Protein 3NGQ (pdb70)

GO terms:
  GO:0005634 nucleus (C, IDA)
  GO:0005737 cytoplasm (C, IDA)
  GO:0030014 CCR4-NOT complex (C, IDA)
  GO:0005737 cytoplasm (C, EXP)
  GO:0004535 poly(A)-specific ribonuclease activity (F, EXP)
  GO:0010606 positive regulation of cytoplasmic mRNA processing body assembly (P, IMP)
  GO:0008284 positive regulation of cell population proliferation (P, IMP)
  GO:0005515 protein binding (F, IPI)
  GO:0005829 cytosol (C, TAS)
  GO:0004535 poly(A)-specific ribonuclease activity (F, TAS)
  GO:0000289 nuclear-transcribed mRNA poly(A) tail shortening (P, TAS)
  GO:0005829 cytosol (C, IDA)

Sequence (335 aa):
LPPRPWITLKERDLPSASFTVMCYNVLCDKYATRQLYGYCPSWALNWEYRKKGIMEEIVNCDADIISLQEVETEQYFTLFLPALKERGYDGFFSPKSRAKIMSEQERKHVDGCAIFFKTEKFTLVQKHTVEFNQVAMANSDGSEAMLNRVMTKDNIGVAVVLEVHKELFKQLLIVANAHMHWDPEYSDVKLIQTMMFVSEVKNILEKSIPLVLCADLNSLPDSGVVEYLSNGGVADNHKDFKECLMNFSCEGRITHGFQLKSAYENNLMPYTNYTFDFKGVIDYIFYSKTHMNVEGVLGPLDPQWLVENNITGCPHPHIPSDHFSLLTQLELHPP

Foldseek 3Di:
DDAFDWDFDDDDDLQWFKFKEKEEELAALVPLDCVQAVVADPVLSDCVQLVVLVLVVVVVLVGQKYKYWQAFQLCVPPPVQVVVVVVQKHKDWDFWPPVPDDDPVVNRGTIAMMMIHRPVFKDWDDKAKAFFLVVLVVLVVPDVCSNPPQNVDGWIKMKTKIDTDPVRSVAIAMEIETEFDQDPVQLQNLQSSLLSRQLVVVVVPVCPHKYKYKYQSNDACVGPNNCCQAVQKDFPVPVSNCVSSCVSACVRIRGHDANKDWLCPPCQEQAFFFALVDGGHRITIIIRPVFKDWRIKRGDDPVVVCVVVVPRADDYSNRSHRGDMIMTMMIGHDD

Radius of gyration: 19.18 Å; Cα contacts (8 Å, |Δi|>4): 735; chains: 1; bounding box: 54×52×40 Å

Structure (mmCIF, N/CA/C/O backbone):
data_3NGQ
#
_entry.id   3NGQ
#
_cell.length_a   77.152
_cell.length_b   77.152
_cell.length_c   165.897
_cell.angle_alpha   90.00
_cell.angle_beta   90.00
_cell.angle_gamma   120.00
#
_symmetry.space_group_name_H-M   'P 32 2 1'
#
loop_
_entity.id
_entity.type
_entity.pdbx_description
1 polymer 'CCR4-NOT transcription complex subunit 6-like'
2 non-polymer 3-PYRIDINIUM-1-YLPROPANE-1-SULFONATE
3 non-polymer 'MAGNESIUM ION'
4 water water
#
loop_
_atom_site.group_PDB
_atom_site.id
_atom_site.type_symbol
_atom_site.label_atom_id
_atom_site.label_alt_id
_atom_site.label_comp_id
_atom_site.label_asym_id
_atom_site.label_entity_id
_atom_site.label_seq_id
_atom_site.pdbx_PDB_ins_code
_atom_site.Cartn_x
_atom_site.Cartn_y
_atom_site.Cartn_z
_atom_site.occupancy
_atom_site.B_iso_or_equiv
_atom_site.auth_seq_id
_atom_site.auth_comp_id
_atom_site.auth_asym_id
_atom_site.auth_atom_id
_atom_site.pdbx_PDB_model_num
ATOM 1 N N . LEU A 1 12 ? -1.505 77.305 16.227 1.00 60.12 169 LEU A N 1
ATOM 2 C CA . LEU A 1 12 ? -0.828 75.993 15.943 1.00 60.29 169 LEU A CA 1
ATOM 3 C C . LEU A 1 12 ? 0.678 76.174 15.608 1.00 59.58 169 LEU A C 1
ATOM 4 O O . LEU A 1 12 ? 1.017 76.600 14.503 1.00 59.57 169 LEU A O 1
ATOM 9 N N . PRO A 1 13 ? 1.582 75.851 16.563 1.00 59.12 170 PRO A N 1
ATOM 10 C CA . PRO A 1 13 ? 3.031 76.012 16.349 1.00 58.38 170 PRO A CA 1
ATOM 11 C C . PRO A 1 13 ? 3.601 74.962 15.376 1.00 57.99 170 PRO A C 1
ATOM 12 O O . PRO A 1 13 ? 3.334 73.754 15.549 1.00 58.28 170 PRO A O 1
ATOM 16 N N . PRO A 1 14 ? 4.375 75.401 14.357 1.00 56.98 171 PRO A N 1
ATOM 17 C CA . PRO A 1 14 ? 5.075 74.409 13.539 1.00 55.61 171 PRO A CA 1
ATOM 18 C C . PRO A 1 14 ? 5.918 73.427 14.373 1.00 54.04 171 PRO A C 1
ATOM 19 O O . PRO A 1 14 ? 6.441 73.765 15.449 1.00 53.22 171 PRO A O 1
ATOM 23 N N . ARG A 1 15 ? 6.012 72.198 13.887 1.00 52.16 172 ARG A N 1
ATOM 24 C CA . ARG A 1 15 ? 6.722 71.171 14.609 1.00 50.96 172 ARG A CA 1
ATOM 25 C C . ARG A 1 15 ? 8.254 71.280 14.511 1.00 50.34 172 ARG A C 1
ATOM 26 O O . ARG A 1 15 ? 8.761 71.742 13.503 1.00 49.04 172 ARG A O 1
ATOM 34 N N . PRO A 1 16 ? 8.975 70.855 15.572 1.00 50.57 173 PRO A N 1
ATOM 35 C CA . PRO A 1 16 ? 10.437 70.993 15.685 1.00 52.24 173 PRO A CA 1
ATOM 36 C C . PRO A 1 16 ? 11.233 69.886 15.010 1.00 53.78 173 PRO A C 1
ATOM 37 O O . PRO A 1 16 ? 11.054 68.706 15.344 1.00 53.87 173 PRO A O 1
ATOM 41 N N . TRP A 1 17 ? 12.155 70.269 14.129 1.00 55.72 174 TRP A N 1
ATOM 42 C CA . TRP A 1 17 ? 13.108 69.329 13.546 1.00 56.32 174 TRP A CA 1
ATOM 43 C C . TRP A 1 17 ? 14.118 68.746 14.543 1.00 57.15 174 TRP A C 1
ATOM 44 O O . TRP A 1 17 ? 14.728 69.472 15.324 1.00 58.12 174 TRP A O 1
ATOM 55 N N . ILE A 1 18 ? 14.277 67.432 14.544 1.00 57.04 175 ILE A N 1
ATOM 56 C CA . ILE A 1 18 ? 15.300 66.804 15.357 1.00 58.23 175 ILE A CA 1
ATOM 57 C C . ILE A 1 18 ? 16.411 66.334 14.418 1.00 59.18 175 ILE A C 1
ATOM 58 O O . ILE A 1 18 ? 16.170 65.523 13.510 1.00 58.92 175 ILE A O 1
ATOM 63 N N . THR A 1 19 ? 17.620 66.863 14.614 1.00 59.69 176 THR A N 1
ATOM 6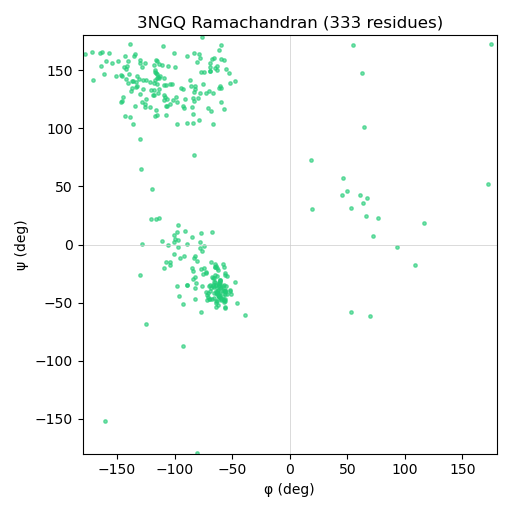4 C CA . THR A 1 19 ? 18.779 66.401 13.858 1.00 60.07 176 THR A CA 1
ATOM 65 C C . THR A 1 19 ? 19.311 65.160 14.550 1.00 60.35 176 THR A C 1
ATOM 66 O O . THR A 1 19 ? 19.480 65.149 15.777 1.00 60.21 176 THR A O 1
ATOM 70 N N . LEU A 1 20 ? 19.546 64.102 13.783 1.00 60.19 177 LEU A N 1
ATOM 71 C CA . LEU A 1 20 ? 20.044 62.867 14.391 1.00 61.33 177 LEU A CA 1
ATOM 72 C C . LEU A 1 20 ? 21.506 62.526 14.053 1.00 61.53 177 LEU A C 1
ATOM 73 O O . LEU A 1 20 ? 22.155 61.736 14.753 1.00 60.98 177 LEU A O 1
ATOM 78 N N . LYS A 1 21 ? 21.991 63.117 12.970 1.00 61.76 178 LYS A N 1
ATOM 79 C CA . LYS A 1 21 ? 23.301 62.816 12.421 1.00 62.83 178 LYS A CA 1
ATOM 80 C C . LYS A 1 21 ? 23.551 63.859 11.333 1.00 62.81 178 LYS A C 1
ATOM 81 O O . LYS A 1 21 ? 22.623 64.233 10.623 1.00 62.34 178 LYS A O 1
ATOM 87 N N . GLU A 1 22 ? 24.793 64.340 11.232 1.00 63.39 179 GLU A N 1
ATOM 88 C CA . GLU A 1 22 ? 25.225 65.307 10.201 1.00 63.87 179 GLU A CA 1
ATOM 89 C C . GLU A 1 22 ? 25.279 64.745 8.792 1.00 63.76 179 GLU A C 1
ATOM 90 O O . GLU A 1 22 ? 25.575 63.572 8.599 1.00 63.50 179 GLU A O 1
ATOM 96 N N . ARG A 1 23 ? 25.040 65.614 7.816 1.00 63.98 180 ARG A N 1
ATOM 97 C CA . ARG A 1 23 ? 25.171 65.301 6.398 1.00 65.03 180 ARG A CA 1
ATOM 98 C C . ARG A 1 23 ? 26.591 64.777 5.962 1.00 66.43 180 ARG A C 1
ATOM 99 O O . ARG A 1 23 ? 27.585 64.983 6.667 1.00 66.37 180 ARG A O 1
ATOM 107 N N . ASP A 1 24 ? 26.629 64.082 4.815 1.00 67.63 181 ASP A N 1
ATOM 108 C CA . ASP A 1 24 ? 27.837 63.632 4.052 1.00 68.78 181 ASP A CA 1
ATOM 109 C C . ASP A 1 24 ? 28.897 62.796 4.788 1.00 68.91 181 ASP A C 1
ATOM 110 O O . ASP A 1 24 ? 29.398 61.806 4.230 1.00 69.45 181 ASP A O 1
ATOM 115 N N . LEU A 1 27 ? 32.117 61.156 1.578 1.00 68.96 184 LEU A N 1
ATOM 116 C CA . LEU A 1 27 ? 31.492 60.196 0.678 1.00 68.57 184 LEU A CA 1
ATOM 117 C C . LEU A 1 27 ? 30.378 60.873 -0.145 1.00 68.43 184 LEU A C 1
ATOM 118 O O . LEU A 1 27 ? 29.735 61.807 0.357 1.00 68.96 184 LEU A O 1
ATOM 123 N N . PRO A 1 28 ? 30.153 60.430 -1.418 1.00 67.92 185 PRO A N 1
ATOM 124 C CA . PRO A 1 28 ? 29.031 60.974 -2.208 1.00 66.83 185 PRO A CA 1
ATOM 125 C C . PRO A 1 28 ? 27.706 60.215 -1.910 1.00 65.80 185 PRO A C 1
ATOM 126 O O . PRO A 1 28 ? 27.677 58.974 -1.822 1.00 65.51 185 PRO A O 1
ATOM 130 N N . SER A 1 29 ? 26.631 60.978 -1.749 1.00 64.46 186 SER A N 1
ATOM 131 C CA . SER A 1 29 ? 25.377 60.476 -1.197 1.00 62.82 186 SER A CA 1
ATOM 132 C C . SER A 1 29 ? 24.284 61.431 -1.615 1.00 61.56 186 SER A C 1
ATOM 133 O O . SER A 1 29 ? 24.567 62.588 -1.935 1.00 61.20 186 SER A O 1
ATOM 136 N N . ALA A 1 30 ? 23.041 60.961 -1.621 1.00 59.78 187 ALA A N 1
ATOM 137 C CA . ALA A 1 30 ? 21.922 61.865 -1.854 1.00 58.16 187 ALA A CA 1
ATOM 138 C C . ALA A 1 30 ? 21.053 61.989 -0.600 1.00 57.00 187 ALA A C 1
ATOM 139 O O . ALA A 1 30 ? 20.885 61.028 0.153 1.00 56.90 187 ALA A O 1
ATOM 141 N N . SER A 1 31 ? 20.539 63.200 -0.372 1.00 55.37 188 SER A N 1
ATOM 142 C CA . SER A 1 31 ? 19.636 63.496 0.739 1.00 52.66 188 SER A CA 1
ATOM 143 C C . SER A 1 31 ? 18.248 63.594 0.145 1.00 50.62 188 SER A C 1
ATOM 144 O O . SER A 1 31 ? 18.090 64.168 -0.935 1.00 50.07 188 SER A O 1
ATOM 147 N N . PHE A 1 32 ? 17.242 63.034 0.826 1.00 47.52 189 PHE A N 1
ATOM 148 C CA . PHE A 1 32 ? 15.834 63.318 0.466 1.00 44.21 189 PHE A CA 1
ATOM 149 C C . PHE A 1 32 ? 14.932 63.061 1.675 1.00 41.09 189 PHE A C 1
ATOM 150 O O . PHE A 1 32 ? 15.352 62.494 2.699 1.00 40.38 189 PHE A O 1
ATOM 158 N N . THR A 1 33 ? 13.719 63.569 1.567 1.00 39.59 190 THR A N 1
ATOM 159 C CA . THR A 1 33 ? 12.762 63.585 2.668 1.00 38.14 190 THR A CA 1
ATOM 160 C C . THR A 1 33 ? 11.583 62.675 2.298 1.00 36.57 190 THR A C 1
ATOM 161 O O . THR A 1 33 ? 11.199 62.591 1.142 1.00 33.62 190 THR A O 1
ATOM 165 N N . VAL A 1 34 ? 11.037 61.990 3.293 1.00 36.01 191 VAL A N 1
ATOM 166 C CA . VAL A 1 34 ? 9.915 61.069 3.039 1.00 35.80 191 VAL A CA 1
ATOM 167 C C . VAL A 1 34 ? 8.818 61.397 4.036 1.00 34.55 191 VAL A C 1
ATOM 168 O O . VAL A 1 34 ? 9.120 61.528 5.211 1.00 34.44 191 VAL A O 1
ATOM 172 N N . MET A 1 35 ? 7.578 61.582 3.545 1.00 33.87 192 MET A N 1
ATOM 173 C CA . MET A 1 35 ? 6.399 61.836 4.411 1.00 32.80 192 MET A CA 1
ATOM 174 C C . MET A 1 35 ? 5.527 60.549 4.398 1.00 31.88 192 MET A C 1
ATOM 175 O O . MET A 1 35 ? 5.299 59.954 3.338 1.00 33.35 192 MET A O 1
ATOM 180 N N . CYS A 1 36 ? 5.046 60.172 5.566 1.00 31.03 193 CYS A N 1
ATOM 181 C CA . CYS A 1 36 ? 4.032 59.110 5.704 1.00 31.04 193 CYS A CA 1
ATOM 182 C C . CYS A 1 36 ? 2.870 59.684 6.498 1.00 30.09 193 CYS A C 1
ATOM 183 O O . CYS A 1 36 ? 3.049 60.166 7.605 1.00 32.09 193 CYS A O 1
ATOM 186 N N . TYR A 1 37 ? 1.679 59.694 5.928 1.00 30.00 194 TYR A N 1
ATOM 187 C CA . TYR A 1 37 ? 0.561 60.396 6.574 1.00 28.95 194 TYR A CA 1
ATOM 188 C C . TYR A 1 37 ? -0.777 59.686 6.314 1.00 28.03 194 TYR A C 1
ATOM 189 O O . TYR A 1 37 ? -1.119 59.478 5.198 1.00 26.61 194 TYR A O 1
ATOM 198 N N . ASN A 1 38 ? -1.492 59.299 7.355 1.00 27.24 195 ASN A N 1
ATOM 199 C CA . ASN A 1 38 ? -2.878 58.814 7.141 1.00 26.51 195 ASN A CA 1
ATOM 200 C C . ASN A 1 38 ? -3.828 60.023 7.291 1.00 26.66 195 ASN A C 1
ATOM 201 O O . ASN A 1 38 ? -3.874 60.587 8.387 1.00 27.55 195 ASN A O 1
ATOM 206 N N . VAL A 1 39 ? -4.556 60.407 6.230 1.00 25.18 196 VAL A N 1
ATOM 207 C CA . VAL A 1 39 ? -5.324 61.645 6.182 1.00 27.95 196 VAL A CA 1
ATOM 208 C C . VAL A 1 39 ? -6.688 61.569 6.850 1.00 28.44 196 VAL A C 1
ATOM 209 O O . VAL A 1 39 ? -7.332 62.618 7.077 1.00 28.70 196 VAL A O 1
ATOM 213 N N . LEU A 1 40 ? -7.087 60.333 7.204 1.00 28.18 197 LEU A N 1
ATOM 214 C CA . LEU A 1 40 ? -8.469 59.998 7.665 1.00 28.06 197 LEU A CA 1
ATOM 215 C C . LEU A 1 40 ? -9.547 60.215 6.594 1.00 29.01 197 LEU A C 1
ATOM 216 O O . LEU A 1 40 ? -9.988 61.360 6.315 1.00 28.01 197 LEU A O 1
ATOM 221 N N . CYS A 1 41 ? -10.000 59.130 5.942 1.00 29.24 198 CYS A N 1
ATOM 222 C CA . CYS A 1 41 ? -10.945 59.329 4.835 1.00 31.48 198 CYS A CA 1
ATOM 223 C C . CYS A 1 41 ? -12.290 59.810 5.342 1.00 31.19 198 CYS A C 1
ATOM 224 O O . CYS A 1 41 ? -12.680 59.564 6.507 1.00 30.40 198 CYS A O 1
ATOM 227 N N . ASP A 1 42 ? -13.002 60.472 4.441 1.00 31.89 199 ASP A N 1
ATOM 228 C CA . ASP A 1 42 ? -14.300 61.025 4.768 1.00 33.67 199 ASP A CA 1
ATOM 229 C C . ASP A 1 42 ? -15.272 59.939 5.296 1.00 34.94 199 ASP A C 1
ATOM 230 O O . ASP A 1 42 ? -15.988 60.163 6.271 1.00 34.95 199 ASP A O 1
ATOM 235 N N . LYS A 1 43 ? -15.231 58.764 4.687 1.00 35.16 200 LYS A N 1
ATOM 236 C CA . LYS A 1 43 ? -16.122 57.657 5.048 1.00 37.55 200 LYS A CA 1
ATOM 237 C C . LYS A 1 43 ? -16.110 57.358 6.546 1.00 37.23 200 LYS A C 1
ATOM 238 O O . LYS A 1 43 ? -17.134 57.085 7.147 1.00 35.82 200 LYS A O 1
ATOM 244 N N . TYR A 1 44 ? -14.942 57.436 7.165 1.00 37.60 201 TYR A N 1
ATOM 245 C CA . TYR A 1 44 ? -14.832 57.011 8.517 1.00 38.20 201 TYR A CA 1
ATOM 246 C C . TYR A 1 44 ? -14.720 58.152 9.494 1.00 38.37 201 TYR A C 1
ATOM 247 O O . TYR A 1 44 ? -14.564 57.896 10.684 1.00 38.52 201 TYR A O 1
ATOM 256 N N . ALA A 1 45 ? -14.728 59.394 8.999 1.00 37.12 202 ALA A N 1
ATOM 257 C CA . ALA A 1 45 ? -14.722 60.567 9.869 1.00 38.31 202 ALA A CA 1
ATOM 258 C C . ALA A 1 45 ? -16.162 60.885 10.329 1.00 38.40 202 ALA A C 1
ATOM 259 O O . ALA A 1 45 ? -16.795 61.802 9.812 1.00 38.13 202 ALA A O 1
ATOM 261 N N . THR A 1 46 ? -16.644 60.093 11.285 1.00 40.32 203 THR A N 1
ATOM 262 C CA . THR A 1 46 ? -18.018 60.185 11.828 1.00 42.60 203 THR A CA 1
ATOM 263 C C . THR A 1 46 ? -18.078 60.686 13.251 1.00 43.29 203 THR A C 1
ATOM 264 O O . THR A 1 46 ? -17.140 60.517 14.022 1.00 42.53 203 THR A O 1
ATOM 268 N N . ARG A 1 47 ? -19.222 61.274 13.612 1.00 45.62 204 ARG A N 1
ATOM 269 C CA . ARG A 1 47 ? -19.483 61.622 14.999 1.00 46.83 204 ARG A CA 1
ATOM 270 C C . ARG A 1 47 ? -19.466 60.388 15.884 1.00 47.22 204 ARG A C 1
ATOM 271 O O . ARG A 1 47 ? -19.062 60.468 17.036 1.00 47.60 204 ARG A O 1
ATOM 279 N N . GLN A 1 48 ? -19.843 59.227 15.348 1.00 47.53 205 GLN A N 1
ATOM 280 C CA . GLN A 1 48 ? -19.779 58.006 16.151 1.00 48.49 205 GLN A CA 1
ATOM 281 C C . GLN A 1 48 ? -18.352 57.704 16.580 1.00 47.46 205 GLN A C 1
ATOM 282 O O . GLN A 1 48 ? -18.100 57.371 17.744 1.00 47.32 205 GLN A O 1
ATOM 288 N N . LEU A 1 49 ? -17.418 57.821 15.642 1.00 45.33 206 LEU A N 1
ATOM 289 C CA . LEU A 1 49 ? -16.005 57.558 15.956 1.00 44.54 206 LEU A CA 1
ATOM 290 C C . LEU A 1 49 ? -15.307 58.755 16.635 1.00 42.94 206 LEU A C 1
ATOM 291 O O . LEU A 1 49 ? -14.431 58.585 17.484 1.00 43.43 206 LEU A O 1
ATOM 296 N N . TYR A 1 50 ? -15.701 59.967 16.269 1.00 41.68 207 TYR A N 1
ATOM 297 C CA . TYR A 1 50 ? -14.982 61.158 16.735 1.00 41.95 207 TYR A CA 1
ATOM 298 C C . TYR A 1 50 ? -15.964 62.142 17.322 1.00 42.33 207 TYR A C 1
ATOM 299 O O . TYR A 1 50 ? -16.132 63.226 16.798 1.00 43.32 207 TYR A O 1
ATOM 308 N N . GLY A 1 51 ? -16.606 61.751 18.424 1.00 44.46 208 GLY A N 1
ATOM 309 C CA . GLY A 1 51 ? -17.778 62.488 18.936 1.00 44.71 208 GLY A CA 1
ATOM 310 C C . GLY A 1 51 ? -17.349 63.754 19.634 1.00 45.40 208 GLY A C 1
ATOM 311 O O . GLY A 1 51 ? -18.195 64.558 20.021 1.00 46.89 208 GLY A O 1
ATOM 312 N N . TYR A 1 52 ? -16.032 63.935 19.769 1.00 44.69 209 TYR A N 1
ATOM 313 C CA . TYR A 1 52 ? -15.454 65.057 20.481 1.00 43.54 209 TYR A CA 1
ATOM 314 C C . TYR A 1 52 ? -15.050 66.162 19.519 1.00 43.63 209 TYR A C 1
ATOM 315 O O . TYR A 1 52 ? -14.593 67.231 19.913 1.00 44.18 209 TYR A O 1
ATOM 324 N N . CYS A 1 53 ? -15.241 65.920 18.238 1.00 43.73 210 CYS A N 1
ATOM 325 C CA . CYS A 1 53 ? -14.914 66.909 17.235 1.00 42.49 210 CYS A CA 1
ATOM 326 C C . CYS A 1 53 ? -16.203 67.339 16.564 1.00 43.24 210 CYS A C 1
ATOM 327 O O . CYS A 1 53 ? -16.995 66.480 16.159 1.00 43.37 210 CYS A O 1
ATOM 330 N N . PRO A 1 54 ? -16.439 68.671 16.454 1.00 43.78 211 PRO A N 1
ATOM 331 C CA . PRO A 1 54 ? -17.706 69.142 15.885 1.00 44.17 211 PRO A CA 1
ATOM 332 C C . PRO A 1 54 ? -17.848 68.715 14.458 1.00 44.08 211 PRO A C 1
ATOM 333 O O . PRO A 1 54 ? -16.847 68.592 13.768 1.00 43.97 211 PRO A O 1
ATOM 337 N N . SER A 1 55 ? -19.088 68.506 14.018 1.00 44.08 212 SER A N 1
ATOM 338 C CA . SER A 1 55 ? -19.374 68.115 12.640 1.00 43.64 212 SER A CA 1
ATOM 339 C C . SER A 1 55 ? -18.820 69.041 11.573 1.00 43.03 212 SER A C 1
ATOM 340 O O . SER A 1 55 ? -18.450 68.565 10.487 1.00 41.32 212 SER A O 1
ATOM 343 N N . TRP A 1 56 ? -18.808 70.349 11.842 1.00 42.56 213 TRP A N 1
ATOM 344 C CA . TRP A 1 56 ? -18.290 71.285 10.845 1.00 42.40 213 TRP A CA 1
ATOM 345 C C . TRP A 1 56 ? -16.778 71.064 10.690 1.00 41.74 213 TRP A C 1
ATOM 346 O O . TRP A 1 56 ? -16.235 71.312 9.620 1.00 41.62 213 TRP A O 1
ATOM 357 N N . ALA A 1 57 ? -16.133 70.586 11.747 1.00 40.37 214 ALA A N 1
ATOM 358 C CA . ALA A 1 57 ? -14.687 70.332 11.702 1.00 40.80 214 ALA A CA 1
ATOM 359 C C . ALA A 1 57 ? -14.354 68.953 11.116 1.00 40.46 214 ALA A C 1
ATOM 360 O O . ALA A 1 57 ? -13.222 68.730 10.669 1.00 40.22 214 ALA A O 1
ATOM 362 N N . LEU A 1 58 ? -15.321 68.038 11.125 1.00 39.63 215 LEU A N 1
ATOM 363 C CA . LEU A 1 58 ? -15.129 66.687 10.583 1.00 39.33 215 LEU A CA 1
ATOM 364 C C . LEU A 1 58 ? -15.375 66.743 9.087 1.00 39.09 215 LEU A C 1
ATOM 365 O O . LEU A 1 58 ? -14.803 65.985 8.306 1.00 40.22 215 LEU A O 1
ATOM 370 N N . ASN A 1 59 ? -16.239 67.652 8.663 1.00 38.74 216 ASN A N 1
ATOM 371 C CA . ASN A 1 59 ? -16.656 67.693 7.282 1.00 39.05 216 ASN A CA 1
ATOM 372 C C . ASN A 1 59 ? -15.462 67.709 6.343 1.00 39.09 216 ASN A C 1
ATOM 373 O O . ASN A 1 59 ? -14.490 68.427 6.597 1.00 38.73 216 ASN A O 1
ATOM 378 N N . TRP A 1 60 ? -15.540 66.968 5.244 1.00 37.85 217 TRP A N 1
ATOM 379 C CA . TRP A 1 60 ? -14.423 66.912 4.304 1.00 37.45 217 TRP A CA 1
ATOM 380 C C . TRP A 1 60 ? -14.076 68.239 3.619 1.00 38.73 217 TRP A C 1
ATOM 381 O O . TRP A 1 60 ? -12.907 68.455 3.324 1.00 38.85 217 TRP A O 1
ATOM 392 N N . GLU A 1 61 ? -15.077 69.080 3.327 1.00 39.62 218 GLU A N 1
ATOM 393 C CA . GLU A 1 61 ? -14.851 70.373 2.663 1.00 41.86 218 GLU A CA 1
ATOM 394 C C . GLU A 1 61 ? -13.969 71.244 3.534 1.00 41.20 218 GLU A C 1
ATOM 395 O O . GLU A 1 61 ? -13.087 71.946 3.037 1.00 42.26 218 GLU A O 1
ATOM 401 N N . TYR A 1 62 ? -14.165 71.114 4.827 1.00 39.84 219 TYR A N 1
ATOM 402 C CA . TYR A 1 62 ? -13.326 71.749 5.805 1.00 40.42 219 TYR A CA 1
ATOM 403 C C . TYR A 1 62 ? -11.960 71.057 6.015 1.00 38.90 219 TYR A C 1
ATOM 404 O O . TYR A 1 62 ? -10.908 71.695 5.799 1.00 38.86 219 TYR A O 1
ATOM 413 N N . ARG A 1 63 ? -11.970 69.772 6.384 1.00 35.64 220 ARG A N 1
ATOM 414 C CA . ARG A 1 63 ? -10.743 69.023 6.690 1.00 33.97 220 ARG A CA 1
ATOM 415 C C . ARG A 1 63 ? -9.757 68.912 5.545 1.00 31.70 220 ARG A C 1
ATOM 416 O O . ARG A 1 63 ? -8.598 68.847 5.797 1.00 31.64 220 ARG A O 1
ATOM 424 N N . LYS A 1 64 ? -10.203 68.841 4.305 1.00 30.67 221 LYS A N 1
ATOM 425 C CA . LYS A 1 64 ? -9.272 68.611 3.237 1.00 31.41 221 LYS A CA 1
ATOM 426 C C . LYS A 1 64 ? -8.292 69.802 3.113 1.00 33.00 221 LYS A C 1
ATOM 427 O O . LYS A 1 64 ? -7.175 69.649 2.603 1.00 32.92 221 LYS A O 1
ATOM 433 N N . LYS A 1 65 ? -8.742 70.975 3.541 1.00 33.38 222 LYS A N 1
ATOM 434 C CA . LYS A 1 65 ? -7.858 72.160 3.530 1.00 35.55 222 LYS A CA 1
ATOM 435 C C . LYS A 1 65 ? -6.661 71.960 4.445 1.00 34.54 222 LYS A C 1
ATOM 436 O O . LYS A 1 65 ? -5.512 72.085 4.013 1.00 35.97 222 LYS A O 1
ATOM 442 N N . GLY A 1 66 ? -6.921 71.587 5.691 1.00 33.69 223 GLY A N 1
ATOM 443 C CA . GLY A 1 66 ? -5.864 71.300 6.633 1.00 32.71 223 GLY A CA 1
ATOM 444 C C . GLY A 1 66 ? -4.952 70.140 6.214 1.00 33.34 223 GLY A C 1
ATOM 445 O O . GLY A 1 66 ? -3.742 70.133 6.567 1.00 31.93 223 GLY A O 1
ATOM 446 N N . ILE A 1 67 ? -5.523 69.141 5.511 1.00 31.75 224 ILE A N 1
ATOM 447 C CA . ILE A 1 67 ? -4.729 67.981 5.115 1.00 29.83 224 ILE A CA 1
ATOM 448 C C . ILE A 1 67 ? -3.771 68.469 3.980 1.00 31.20 224 ILE A C 1
ATOM 449 O O . ILE A 1 67 ? -2.601 68.159 3.991 1.00 30.58 224 ILE A O 1
ATOM 454 N N . MET A 1 68 ? -4.305 69.168 3.001 1.00 30.78 225 MET A N 1
ATOM 455 C CA . MET A 1 68 ? -3.480 69.685 1.906 1.00 34.65 225 MET A CA 1
ATOM 456 C C . MET A 1 68 ? -2.387 70.675 2.412 1.00 35.06 225 MET A C 1
ATOM 457 O O . MET A 1 68 ? -1.271 70.730 1.886 1.00 36.24 225 MET A O 1
ATOM 462 N N . GLU A 1 69 ? -2.734 71.428 3.437 1.00 36.45 226 GLU A N 1
ATOM 463 C CA . GLU A 1 69 ? -1.798 72.311 4.092 1.00 38.33 226 GLU A CA 1
ATOM 464 C C . GLU A 1 69 ? -0.657 71.563 4.759 1.00 37.40 226 GLU A C 1
ATOM 465 O O . GLU A 1 69 ? 0.522 71.900 4.563 1.00 36.24 226 GLU A O 1
ATOM 471 N N . GLU A 1 70 ? -1.002 70.535 5.538 1.00 34.87 227 GLU A N 1
ATOM 472 C CA . GLU A 1 70 ? 0.009 69.674 6.078 1.00 33.99 227 GLU A CA 1
ATOM 473 C C . GLU A 1 70 ? 0.932 69.086 5.024 1.00 33.72 227 GLU A C 1
ATOM 474 O O . GLU A 1 70 ? 2.176 69.019 5.224 1.00 33.04 227 GLU A O 1
ATOM 480 N N . ILE A 1 71 ? 0.359 68.657 3.904 1.00 34.04 228 ILE A N 1
ATOM 481 C CA . ILE A 1 71 ? 1.207 67.973 2.947 1.00 34.15 228 ILE A CA 1
ATOM 482 C C . ILE A 1 71 ? 2.137 69.023 2.277 1.00 35.88 228 ILE A C 1
ATOM 483 O O . ILE A 1 71 ? 3.338 68.775 2.101 1.00 34.79 228 ILE A O 1
ATOM 488 N N . VAL A 1 72 ? 1.546 70.162 1.920 1.00 36.15 229 VAL A N 1
ATOM 489 C CA . VAL A 1 72 ? 2.286 71.272 1.290 1.00 37.18 229 VAL A CA 1
ATOM 490 C C . VAL A 1 72 ? 3.452 71.733 2.187 1.00 37.33 229 VAL A C 1
ATOM 491 O O . VAL A 1 72 ? 4.592 71.766 1.740 1.00 39.73 229 VAL A O 1
ATOM 495 N N . ASN A 1 73 ? 3.183 71.970 3.467 1.00 37.52 230 ASN A N 1
ATOM 496 C CA . ASN A 1 73 ? 4.181 72.426 4.425 1.00 37.59 230 ASN A CA 1
ATOM 497 C C . ASN A 1 73 ? 5.329 71.454 4.706 1.00 38.38 230 ASN A C 1
ATOM 498 O O . ASN A 1 73 ? 6.462 71.872 4.952 1.00 36.92 230 ASN A O 1
ATOM 503 N N . CYS A 1 74 ? 5.027 70.151 4.715 1.00 36.65 231 CYS A N 1
ATOM 504 C CA . CYS A 1 74 ? 6.081 69.153 4.806 1.00 35.10 231 CYS A CA 1
ATOM 505 C C . CYS A 1 74 ? 6.990 69.130 3.594 1.00 34.19 231 CYS A C 1
ATOM 506 O O . CYS A 1 74 ? 8.162 68.761 3.684 1.00 34.27 231 CYS A O 1
ATOM 509 N N . ASP A 1 75 ? 6.426 69.435 2.455 1.00 34.90 232 ASP A N 1
ATOM 510 C CA . ASP A 1 75 ? 7.180 69.521 1.213 1.00 37.87 232 ASP A CA 1
ATOM 511 C C . ASP A 1 75 ? 8.171 68.343 0.968 1.00 38.21 232 ASP A C 1
ATOM 512 O O . ASP A 1 75 ? 9.320 68.523 0.518 1.00 37.31 232 ASP A O 1
ATOM 517 N N . ALA A 1 76 ? 7.712 67.117 1.259 1.00 36.59 233 ALA A N 1
ATOM 518 C CA . ALA A 1 76 ? 8.555 65.953 1.137 1.00 36.07 233 ALA A CA 1
ATOM 519 C C . ALA A 1 76 ? 8.861 65.664 -0.327 1.00 35.54 233 ALA A C 1
ATOM 520 O O . ALA A 1 76 ? 8.071 65.989 -1.193 1.00 36.98 233 ALA A O 1
ATOM 522 N N . ASP A 1 77 ? 10.032 65.095 -0.590 1.00 35.72 234 ASP A N 1
ATOM 523 C CA . ASP A 1 77 ? 10.408 64.636 -1.921 1.00 35.48 234 ASP A CA 1
ATOM 524 C C . ASP A 1 77 ? 9.567 63.377 -2.306 1.00 35.02 234 ASP A C 1
ATOM 525 O O . ASP A 1 77 ? 9.183 63.205 -3.470 1.00 35.01 234 ASP A O 1
ATOM 530 N N . ILE A 1 78 ? 9.304 62.552 -1.290 1.00 34.50 235 ILE A N 1
ATOM 531 C CA . ILE A 1 78 ? 8.441 61.335 -1.413 1.00 33.31 235 ILE A CA 1
ATOM 532 C C . ILE A 1 78 ? 7.299 61.370 -0.380 1.00 32.94 235 ILE A C 1
ATOM 533 O O . ILE A 1 78 ? 7.546 61.574 0.844 1.00 33.09 235 ILE A O 1
ATOM 538 N N . ILE A 1 79 ? 6.054 61.252 -0.869 1.00 32.72 236 ILE A N 1
ATOM 539 C CA . ILE A 1 79 ? 4.897 61.268 0.054 1.00 31.65 236 ILE A CA 1
ATOM 540 C C . ILE A 1 79 ? 4.126 59.932 -0.030 1.00 32.29 236 ILE A C 1
ATOM 541 O O . ILE A 1 79 ? 3.685 59.557 -1.089 1.00 31.26 236 ILE A O 1
ATOM 546 N N . SER A 1 80 ? 3.890 59.320 1.122 1.00 32.01 237 SER A N 1
ATOM 547 C CA . SER A 1 80 ? 3.037 58.117 1.204 1.00 32.64 237 SER A CA 1
ATOM 548 C C . SER A 1 80 ? 1.815 58.436 2.036 1.00 30.27 237 SER A C 1
ATOM 549 O O . SER A 1 80 ? 1.914 58.704 3.247 1.00 31.22 237 SER A O 1
ATOM 552 N N . LEU A 1 81 ? 0.676 58.380 1.368 1.00 29.89 238 LEU A N 1
ATOM 553 C CA . LEU A 1 81 ? -0.608 58.639 2.016 1.00 29.89 238 LEU A CA 1
ATOM 554 C C . LEU A 1 81 ? -1.402 57.297 2.141 1.00 29.93 238 LEU A C 1
ATOM 555 O O . LEU A 1 81 ? -1.348 56.458 1.209 1.00 30.90 238 LEU A O 1
ATOM 560 N N . GLN A 1 82 ? -2.121 57.174 3.262 1.00 30.72 239 GLN A N 1
ATOM 561 C CA . GLN A 1 82 ? -3.236 56.167 3.471 1.00 30.27 239 GLN A CA 1
ATOM 562 C C . GLN A 1 82 ? -4.564 56.855 3.656 1.00 30.27 239 GLN A C 1
ATOM 563 O O . GLN A 1 82 ? -4.610 58.036 4.070 1.00 30.62 239 GLN A O 1
ATOM 569 N N . GLU A 1 83 ? -5.650 56.112 3.388 1.00 29.93 240 GLU A N 1
ATOM 570 C CA . GLU A 1 83 ? -7.023 56.591 3.441 1.00 29.32 240 GLU A CA 1
ATOM 571 C C . GLU A 1 83 ? -7.276 57.667 2.442 1.00 29.49 240 GLU A C 1
ATOM 572 O O . GLU A 1 83 ? -8.062 58.573 2.666 1.00 30.72 240 GLU A O 1
ATOM 578 N N . VAL A 1 84 ? -6.642 57.538 1.290 1.00 29.75 241 VAL A N 1
ATOM 579 C CA . VAL A 1 84 ? -6.980 58.369 0.193 1.00 29.20 241 VAL A CA 1
ATOM 580 C C . VAL A 1 84 ? -8.189 57.801 -0.536 1.00 31.03 241 VAL A C 1
ATOM 581 O O . VAL A 1 84 ? -8.113 56.689 -1.074 1.00 28.90 241 VAL A O 1
ATOM 585 N N . GLU A 1 85 ? -9.250 58.607 -0.658 1.00 31.88 242 GLU A N 1
ATOM 586 C CA . GLU A 1 85 ? -10.479 58.143 -1.254 1.00 33.31 242 GLU A CA 1
ATOM 587 C C . GLU A 1 85 ? -10.241 58.276 -2.709 1.00 34.71 242 GLU A C 1
ATOM 588 O O . GLU A 1 85 ? -9.673 59.288 -3.167 1.00 34.32 242 GLU A O 1
ATOM 594 N N . THR A 1 86 ? -10.636 57.255 -3.444 1.00 33.44 243 THR A N 1
ATOM 595 C CA . THR A 1 86 ? -10.513 57.248 -4.895 1.00 33.76 243 THR A CA 1
ATOM 596 C C . THR A 1 86 ? -10.797 58.575 -5.633 1.00 34.95 243 THR A C 1
ATOM 597 O O . THR A 1 86 ? -9.923 59.096 -6.355 1.00 35.42 243 THR A O 1
ATOM 601 N N . GLU A 1 87 ? -12.006 59.100 -5.505 1.00 35.36 244 GLU A N 1
ATOM 602 C CA . GLU A 1 87 ? -12.352 60.306 -6.227 1.00 35.19 244 GLU A CA 1
ATOM 603 C C . GLU A 1 87 ? -11.504 61.546 -5.742 1.00 34.98 244 GLU A C 1
ATOM 604 O O . GLU A 1 87 ? -11.215 62.428 -6.534 1.00 33.97 244 GLU A O 1
ATOM 610 N N . GLN A 1 88 ? -11.140 61.583 -4.463 1.00 33.86 245 GLN A N 1
ATOM 611 C CA . GLN A 1 88 ? -10.217 62.612 -3.938 1.00 34.67 245 GLN A CA 1
ATOM 612 C C . GLN A 1 88 ? -8.795 62.506 -4.492 1.00 35.05 245 GLN A C 1
ATOM 613 O O . GLN A 1 88 ? -8.165 63.566 -4.713 1.00 33.72 245 GLN A O 1
ATOM 619 N N . TYR A 1 89 ? -8.291 61.287 -4.757 1.00 33.68 246 TYR A N 1
ATOM 620 C CA . TYR A 1 89 ? -6.993 61.163 -5.383 1.00 35.41 246 TYR A CA 1
ATOM 621 C C . TYR A 1 89 ? -7.022 61.926 -6.693 1.00 36.70 246 TYR A C 1
ATOM 622 O O . TYR A 1 89 ? -6.112 62.719 -7.007 1.00 36.34 246 TYR A O 1
ATOM 631 N N . PHE A 1 90 ? -8.064 61.698 -7.468 1.00 36.46 247 PHE A N 1
ATOM 632 C CA . PHE A 1 90 ? -8.070 62.216 -8.816 1.00 38.07 247 PHE A CA 1
ATOM 633 C C . PHE A 1 90 ? -8.497 63.687 -8.924 1.00 38.58 247 PHE A C 1
ATOM 634 O O . PHE A 1 90 ? -8.152 64.339 -9.875 1.00 38.06 247 PHE A O 1
ATOM 642 N N . THR A 1 91 ? -9.315 64.189 -8.013 1.00 38.64 248 THR A N 1
ATOM 643 C CA . THR A 1 91 ? -9.788 65.551 -8.178 1.00 39.84 248 THR A CA 1
ATOM 644 C C . THR A 1 91 ? -9.054 66.537 -7.217 1.00 39.30 248 THR A C 1
ATOM 645 O O . THR A 1 91 ? -9.154 67.745 -7.373 1.00 40.28 248 THR A O 1
ATOM 649 N N . LEU A 1 92 ? -8.361 66.023 -6.209 1.00 38.89 249 LEU A N 1
ATOM 650 C CA . LEU A 1 92 ? -7.750 66.877 -5.213 1.00 38.48 249 LEU A CA 1
ATOM 651 C C . LEU A 1 92 ? -6.261 66.593 -5.100 1.00 38.46 249 LEU A C 1
ATOM 652 O O . LEU A 1 92 ? -5.454 67.428 -5.525 1.00 37.93 249 LEU A O 1
ATOM 657 N N . PHE A 1 93 ? -5.898 65.410 -4.590 1.00 36.42 250 PHE A N 1
ATOM 658 C CA . PHE A 1 93 ? -4.526 65.131 -4.186 1.00 35.74 250 PHE A CA 1
ATOM 659 C C . PHE A 1 93 ? -3.542 65.199 -5.392 1.00 36.27 250 PHE A C 1
ATOM 660 O O . PHE A 1 93 ? -2.489 65.881 -5.311 1.00 33.91 250 PHE A O 1
ATOM 668 N N . LEU A 1 94 ? -3.893 64.526 -6.496 1.00 36.65 251 LEU A N 1
ATOM 669 C CA . LEU A 1 94 ? -3.033 64.473 -7.663 1.00 37.67 251 LEU A CA 1
ATOM 670 C C . LEU A 1 94 ? -2.911 65.811 -8.467 1.00 39.25 251 LEU A C 1
ATOM 671 O O . LEU A 1 94 ? -1.790 66.177 -8.889 1.00 38.90 251 LEU A O 1
ATOM 676 N N . PRO A 1 95 ? -4.042 66.502 -8.718 1.00 38.69 252 PRO A N 1
ATOM 677 C CA . PRO A 1 95 ? -3.982 67.761 -9.428 1.00 39.17 252 PRO A CA 1
ATOM 678 C C . PRO A 1 95 ? -3.193 68.810 -8.632 1.00 39.45 252 PRO A C 1
ATOM 679 O O . PRO A 1 95 ? -2.325 69.482 -9.231 1.00 38.54 252 PRO A O 1
ATOM 683 N N . ALA A 1 96 ? -3.417 68.879 -7.318 1.00 36.43 253 ALA A N 1
ATOM 684 C CA . ALA A 1 96 ? -2.742 69.864 -6.488 1.00 37.52 253 ALA A CA 1
ATOM 685 C C . ALA A 1 96 ? -1.263 69.529 -6.339 1.00 37.69 253 ALA A C 1
ATOM 686 O O . ALA A 1 96 ? -0.408 70.405 -6.481 1.00 38.38 253 ALA A O 1
ATOM 688 N N . LEU A 1 97 ? -0.943 68.263 -6.151 1.00 36.10 254 LEU A N 1
ATOM 689 C CA . LEU A 1 97 ? 0.438 67.893 -6.079 1.00 36.25 254 LEU A CA 1
ATOM 690 C C . LEU A 1 97 ? 1.183 67.933 -7.429 1.00 36.89 254 LEU A C 1
ATOM 691 O O . LEU A 1 97 ? 2.390 68.160 -7.420 1.00 38.00 254 LEU A O 1
ATOM 696 N N . LYS A 1 98 ? 0.484 67.808 -8.562 1.00 37.32 255 LYS A N 1
ATOM 697 C CA . LYS A 1 98 ? 1.117 68.040 -9.827 1.00 39.10 255 LYS A CA 1
ATOM 698 C C . LYS A 1 98 ? 1.642 69.484 -9.914 1.00 40.54 255 LYS A C 1
ATOM 699 O O . LYS A 1 98 ? 2.760 69.698 -10.420 1.00 40.66 255 LYS A O 1
ATOM 705 N N . GLU A 1 99 ? 0.836 70.435 -9.418 1.00 40.62 256 GLU A N 1
ATOM 706 C CA . GLU A 1 99 ? 1.176 71.867 -9.402 1.00 40.38 256 GLU A CA 1
ATOM 707 C C . 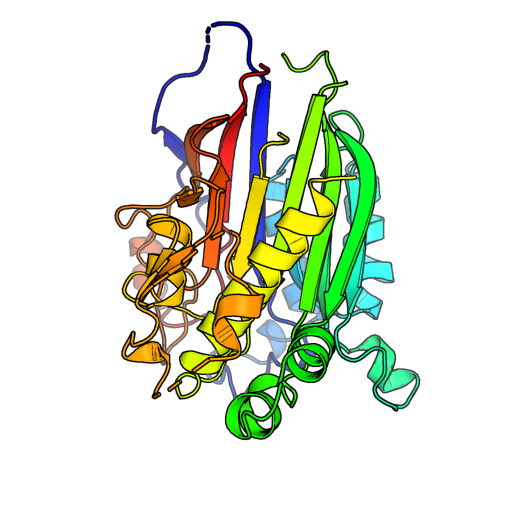GLU A 1 99 ? 2.385 72.152 -8.575 1.00 41.59 256 GLU A C 1
ATOM 708 O O . GLU A 1 99 ? 3.006 73.201 -8.759 1.00 43.61 256 GLU A O 1
ATOM 714 N N . ARG A 1 100 ? 2.708 71.264 -7.647 1.00 39.81 257 ARG A N 1
ATOM 715 C CA . ARG A 1 100 ? 3.930 71.344 -6.912 1.00 39.20 257 ARG A CA 1
ATOM 716 C C . ARG A 1 100 ? 5.016 70.445 -7.492 1.00 37.67 257 ARG A C 1
ATOM 717 O O . ARG A 1 100 ? 5.962 70.175 -6.834 1.00 38.59 257 ARG A O 1
ATOM 725 N N . GLY A 1 101 ? 4.863 69.982 -8.724 1.00 38.15 258 GLY A N 1
ATOM 726 C CA . GLY A 1 101 ? 5.920 69.170 -9.380 1.00 38.79 258 GLY A CA 1
ATOM 727 C C . GLY A 1 101 ? 6.074 67.698 -8.974 1.00 39.39 258 GLY A C 1
ATOM 728 O O . GLY A 1 101 ? 7.172 67.106 -9.104 1.00 38.76 258 GLY A O 1
ATOM 729 N N . TYR A 1 102 ? 4.992 67.104 -8.437 1.00 39.19 259 TYR A N 1
ATOM 730 C CA . TYR A 1 102 ? 5.010 65.672 -8.068 1.00 37.26 259 TYR A CA 1
ATOM 731 C C . TYR A 1 102 ? 4.338 64.914 -9.164 1.00 37.12 259 TYR A C 1
ATOM 732 O O . TYR A 1 102 ? 3.462 65.455 -9.858 1.00 36.82 259 TYR A O 1
ATOM 741 N N . ASP A 1 103 ? 4.720 63.649 -9.324 1.00 37.45 260 ASP A N 1
ATOM 742 C CA . ASP A 1 103 ? 3.779 62.734 -9.939 1.00 38.54 260 ASP A CA 1
ATOM 743 C C . ASP A 1 103 ? 3.294 61.754 -8.865 1.00 37.15 260 ASP A C 1
ATOM 744 O O . ASP A 1 103 ? 3.851 61.685 -7.771 1.00 36.55 260 ASP A O 1
ATOM 749 N N . GLY A 1 104 ? 2.284 60.953 -9.207 1.00 37.92 261 GLY A N 1
ATOM 750 C CA . GLY A 1 104 ? 1.749 60.005 -8.208 1.00 36.30 261 GLY A CA 1
ATOM 751 C C . GLY A 1 104 ? 1.324 58.649 -8.760 1.00 34.81 261 GLY A C 1
ATOM 752 O O . GLY A 1 104 ? 1.099 58.503 -9.945 1.00 32.86 261 GLY A O 1
ATOM 753 N N . PHE A 1 105 ? 1.203 57.674 -7.856 1.00 33.57 262 PHE A N 1
ATOM 754 C CA . PHE A 1 105 ? 0.557 56.391 -8.160 1.00 32.46 262 PHE A CA 1
ATOM 755 C C . PHE A 1 105 ? -0.416 56.065 -7.007 1.00 32.18 262 PHE A C 1
ATOM 756 O O . PHE A 1 105 ? -0.059 56.238 -5.846 1.00 30.43 262 PHE A O 1
ATOM 764 N N . PHE A 1 106 ? -1.628 55.619 -7.359 1.00 32.79 263 PHE A N 1
ATOM 765 C CA . PHE A 1 106 ? -2.707 55.331 -6.383 1.00 32.84 263 PHE A CA 1
ATOM 766 C C . PHE A 1 106 ? -3.334 53.991 -6.695 1.00 32.98 263 PHE A C 1
ATOM 767 O O . PHE A 1 106 ? -3.569 53.690 -7.856 1.00 31.66 263 PHE A O 1
ATOM 775 N N . SER A 1 107 ? -3.642 53.221 -5.665 1.00 32.99 264 SER A N 1
ATOM 776 C CA . SER A 1 107 ? -4.508 52.084 -5.927 1.00 35.04 264 SER A CA 1
ATOM 777 C C . SER A 1 107 ? -5.538 51.983 -4.807 1.00 33.51 264 SER A C 1
ATOM 778 O O . SER A 1 107 ? -5.164 52.102 -3.657 1.00 34.72 264 SER A O 1
ATOM 781 N N . PRO A 1 108 ? -6.838 51.816 -5.137 1.00 34.02 265 PRO A N 1
ATOM 782 C CA . PRO A 1 108 ? -7.849 51.595 -4.070 1.00 33.36 265 PRO A CA 1
ATOM 783 C C . PRO A 1 108 ? -7.887 50.162 -3.583 1.00 33.35 265 PRO A C 1
ATOM 784 O O . PRO A 1 108 ? -7.461 49.229 -4.302 1.00 33.03 265 PRO A O 1
ATOM 788 N N . LYS A 1 109 ? -8.372 49.964 -2.365 1.00 32.83 266 LYS A N 1
ATOM 789 C CA . LYS A 1 109 ? -8.862 48.647 -1.963 1.00 33.41 266 LYS A CA 1
ATOM 790 C C . LYS A 1 109 ? -10.060 48.150 -2.819 1.00 33.45 266 LYS A C 1
ATOM 791 O O . LYS A 1 109 ? -10.694 48.904 -3.579 1.00 34.05 266 LYS A O 1
ATOM 797 N N . SER A 1 110 ? -10.388 46.858 -2.695 1.00 34.93 267 SER A N 1
ATOM 798 C CA . SER A 1 110 ? -11.715 46.396 -3.142 1.00 33.19 267 SER A CA 1
ATOM 799 C C . SER A 1 110 ? -11.951 46.489 -4.639 1.00 33.60 267 SER A C 1
ATOM 800 O O . SER A 1 110 ? -13.116 46.583 -5.091 1.00 34.39 267 SER A O 1
ATOM 803 N N . ARG A 1 111 ? -10.903 46.480 -5.452 1.00 33.14 268 ARG A N 1
ATOM 804 C CA . ARG A 1 111 ? -11.215 46.641 -6.873 1.00 33.63 268 ARG A CA 1
ATOM 805 C C . ARG A 1 111 ? -12.024 45.437 -7.422 1.00 33.05 268 ARG A C 1
ATOM 806 O O . ARG A 1 111 ? -12.825 45.615 -8.327 1.00 32.19 268 ARG A O 1
ATOM 814 N N . ALA A 1 112 ? -11.842 44.263 -6.859 1.00 32.02 269 ALA A N 1
ATOM 815 C CA . ALA A 1 112 ? -12.599 43.083 -7.369 1.00 34.65 269 ALA A CA 1
ATOM 816 C C . ALA A 1 112 ? -14.033 42.982 -6.760 1.00 35.56 269 ALA A C 1
ATOM 817 O O . ALA A 1 112 ? -14.877 42.211 -7.233 1.00 35.77 269 ALA A O 1
ATOM 819 N N . LYS A 1 113 ? -14.327 43.777 -5.728 1.00 37.20 270 LYS A N 1
ATOM 820 C CA . LYS A 1 113 ? -15.643 43.752 -5.118 1.00 38.18 270 LYS A CA 1
ATOM 821 C C . LYS A 1 113 ? -16.615 44.440 -6.024 1.00 37.99 270 LYS A C 1
ATOM 822 O O . LYS A 1 113 ? -16.258 45.383 -6.744 1.00 37.91 270 LYS A O 1
ATOM 828 N N . ILE A 1 114 ? -17.855 43.977 -5.993 1.00 36.49 271 ILE A N 1
ATOM 829 C CA . ILE A 1 114 ? -18.908 44.567 -6.812 1.00 37.41 271 ILE A CA 1
ATOM 830 C C . ILE A 1 114 ? -19.622 45.634 -5.994 1.00 37.11 271 ILE A C 1
ATOM 831 O O . ILE A 1 114 ? -19.927 45.401 -4.812 1.00 36.70 271 ILE A O 1
ATOM 836 N N . MET A 1 115 ? -19.844 46.796 -6.603 1.00 37.33 272 MET A N 1
ATOM 837 C CA . MET A 1 115 ? -20.431 47.951 -5.898 1.00 38.30 272 MET A CA 1
ATOM 838 C C . MET A 1 115 ? -20.963 48.983 -6.913 1.00 38.28 272 MET A C 1
ATOM 839 O O . MET A 1 115 ? -20.617 48.898 -8.069 1.00 39.01 272 MET A O 1
ATOM 844 N N . SER A 1 116 ? -21.775 49.951 -6.477 1.00 40.38 273 SER A N 1
ATOM 845 C CA . SER A 1 116 ? -22.226 51.050 -7.354 1.00 41.15 273 SER A CA 1
ATOM 846 C C . SER A 1 116 ? -21.089 51.996 -7.767 1.00 42.76 273 SER A C 1
ATOM 847 O O . SER A 1 116 ? -20.039 52.041 -7.118 1.00 42.19 273 SER A O 1
ATOM 850 N N . GLU A 1 117 ? -21.304 52.729 -8.860 1.00 44.29 274 GLU A N 1
ATOM 851 C CA . GLU A 1 117 ? -20.354 53.763 -9.307 1.00 45.98 274 GLU A CA 1
ATOM 852 C C . GLU A 1 117 ? -20.106 54.761 -8.214 1.00 44.34 274 GLU A C 1
ATOM 853 O O . GLU A 1 117 ? -18.991 55.165 -8.005 1.00 45.16 274 GLU A O 1
ATOM 859 N N . GLN A 1 118 ? -21.159 55.160 -7.533 1.00 44.24 275 GLN A N 1
ATOM 860 C CA . GLN A 1 118 ? -21.038 56.055 -6.380 1.00 44.27 275 GLN A CA 1
ATOM 861 C C . GLN A 1 118 ? -20.106 55.539 -5.291 1.00 42.20 275 GLN A C 1
ATOM 862 O O . GLN A 1 118 ? -19.212 56.259 -4.801 1.00 41.73 275 GLN A O 1
ATOM 868 N N . GLU A 1 119 ? -20.379 54.320 -4.841 1.00 39.24 276 GLU A N 1
ATOM 869 C CA . GLU A 1 119 ? -19.552 53.640 -3.854 1.00 37.02 276 GLU A CA 1
ATOM 870 C C . GLU A 1 119 ? -18.111 53.535 -4.313 1.00 33.87 276 GLU A C 1
ATOM 871 O O . GLU A 1 119 ? -17.187 53.660 -3.497 1.00 33.08 276 GLU A O 1
ATOM 877 N N . ARG A 1 120 ? -17.901 53.237 -5.591 1.00 31.95 277 ARG A N 1
ATOM 878 C CA . ARG A 1 120 ? -16.517 53.073 -6.078 1.00 33.47 277 ARG A CA 1
ATOM 879 C C . ARG A 1 120 ? -15.661 54.365 -5.818 1.00 32.89 277 ARG A C 1
ATOM 880 O O . ARG A 1 120 ? -14.459 54.299 -5.533 1.00 33.65 277 ARG A O 1
ATOM 888 N N . LYS A 1 121 ? -16.309 55.520 -5.911 1.00 33.74 278 LYS A N 1
ATOM 889 C CA . LYS A 1 121 ? -15.614 56.827 -5.726 1.00 34.33 278 LYS A CA 1
ATOM 890 C C . LYS A 1 121 ? -15.128 56.999 -4.305 1.00 34.55 278 LYS A C 1
ATOM 891 O O . LYS A 1 121 ? -14.137 57.709 -4.044 1.00 34.71 278 LYS A O 1
ATOM 897 N N . HIS A 1 122 ? -15.820 56.372 -3.361 1.00 33.23 279 HIS A N 1
ATOM 898 C CA . HIS A 1 122 ? -15.458 56.552 -1.967 1.00 33.43 279 HIS A CA 1
ATOM 899 C C . HIS A 1 122 ? -14.602 55.529 -1.318 1.00 32.47 279 HIS A C 1
ATOM 900 O O . HIS A 1 122 ? -14.352 55.608 -0.112 1.00 33.70 279 HIS A O 1
ATOM 907 N N . VAL A 1 123 ? -14.153 54.545 -2.092 1.00 32.06 280 VAL A N 1
ATOM 908 C CA . VAL A 1 123 ? -13.301 53.489 -1.544 1.00 31.38 280 VAL A CA 1
ATOM 909 C C . VAL A 1 123 ? -11.933 54.126 -1.358 1.00 32.06 280 VAL A C 1
ATOM 910 O O . VAL A 1 123 ? -11.475 54.889 -2.250 1.00 32.07 280 VAL A O 1
ATOM 914 N N . ASP A 1 124 ? -11.267 53.839 -0.251 1.00 30.97 281 ASP A N 1
ATOM 915 C CA . ASP A 1 124 ? -9.940 54.471 -0.059 1.00 32.84 281 ASP A CA 1
ATOM 916 C C . ASP A 1 124 ? -8.811 53.507 -0.410 1.00 32.45 281 ASP A C 1
ATOM 917 O O . ASP A 1 124 ? -8.999 52.246 -0.476 1.00 30.92 281 ASP A O 1
ATOM 922 N N . GLY A 1 125 ? -7.625 54.060 -0.576 1.00 31.06 282 GLY A N 1
ATOM 923 C CA . GLY A 1 125 ? -6.472 53.236 -0.745 1.00 29.35 282 GLY A CA 1
ATOM 924 C C . GLY A 1 125 ? -5.183 53.979 -0.443 1.00 30.67 282 GLY A C 1
ATOM 925 O O . GLY A 1 125 ? -5.172 54.960 0.342 1.00 30.36 282 GLY A O 1
ATOM 926 N N . CYS A 1 126 ? -4.108 53.558 -1.094 1.00 30.81 283 CYS A N 1
ATOM 927 C CA . CYS A 1 126 ? -2.774 54.051 -0.720 1.00 31.85 283 CYS A CA 1
ATOM 928 C C . CYS A 1 126 ? -2.231 54.793 -1.912 1.00 31.64 283 CYS A C 1
ATOM 929 O O . CYS A 1 126 ? -2.448 54.364 -3.009 1.00 31.15 283 CYS A O 1
ATOM 932 N N . ALA A 1 127 ? -1.523 55.913 -1.683 1.00 32.77 284 ALA A N 1
ATOM 933 C CA . ALA A 1 127 ? -0.917 56.672 -2.782 1.00 32.63 284 ALA A CA 1
ATOM 934 C C . ALA A 1 127 ? 0.550 56.961 -2.461 1.00 32.14 284 ALA A C 1
ATOM 935 O O . ALA A 1 127 ? 0.950 57.135 -1.319 1.00 32.36 284 ALA A O 1
ATOM 937 N N . ILE A 1 128 ? 1.377 56.908 -3.487 1.00 33.74 285 ILE A N 1
ATOM 938 C CA . ILE A 1 128 ? 2.758 57.379 -3.345 1.00 34.43 285 ILE A CA 1
ATOM 939 C C . ILE A 1 128 ? 2.959 58.530 -4.317 1.00 35.60 285 ILE A C 1
ATOM 940 O O . ILE A 1 128 ? 2.645 58.413 -5.517 1.00 34.92 285 ILE A O 1
ATOM 945 N N . PHE A 1 129 ? 3.469 59.655 -3.786 1.00 35.16 286 PHE A N 1
ATOM 946 C CA . PHE A 1 129 ? 3.842 60.777 -4.668 1.00 35.03 286 PHE A CA 1
ATOM 947 C C . PHE A 1 129 ? 5.350 61.006 -4.585 1.00 34.32 286 PHE A C 1
ATOM 948 O O . PHE A 1 129 ? 5.967 60.782 -3.538 1.00 34.02 286 PHE A O 1
ATOM 956 N N . PHE A 1 130 ? 5.926 61.444 -5.697 1.00 36.19 287 PHE A N 1
ATOM 957 C CA . PHE A 1 130 ? 7.381 61.711 -5.775 1.00 38.04 287 PHE A CA 1
ATOM 958 C C . PHE A 1 130 ? 7.638 62.967 -6.648 1.00 38.84 287 PHE A C 1
ATOM 959 O O . PHE A 1 130 ? 6.953 63.229 -7.656 1.00 38.45 287 PHE A O 1
ATOM 967 N N . LYS A 1 131 ? 8.628 63.755 -6.232 1.00 40.45 288 LYS A N 1
ATOM 968 C CA . LYS A 1 131 ? 9.031 64.980 -7.002 1.00 41.02 288 LYS A CA 1
ATOM 969 C C . LYS A 1 131 ? 9.728 64.575 -8.301 1.00 41.13 288 LYS A C 1
ATOM 970 O O . LYS A 1 131 ? 10.778 63.911 -8.245 1.00 40.64 288 LYS A O 1
ATOM 976 N N . THR A 1 132 ? 9.141 64.935 -9.445 1.00 41.76 289 THR A N 1
ATOM 977 C CA . THR A 1 132 ? 9.660 64.503 -10.737 1.00 44.88 289 THR A CA 1
ATOM 978 C C . THR A 1 132 ? 11.053 65.048 -11.101 1.00 46.14 289 THR A C 1
ATOM 979 O O . THR A 1 132 ? 11.718 64.488 -11.966 1.00 46.86 289 THR A O 1
ATOM 983 N N . GLU A 1 133 ? 11.500 66.096 -10.404 1.00 47.50 290 GLU A N 1
ATOM 984 C CA . GLU A 1 133 ? 12.849 66.678 -10.610 1.00 48.94 290 GLU A CA 1
ATOM 985 C C . GLU A 1 133 ? 13.899 65.794 -9.989 1.00 48.62 290 GLU A C 1
ATOM 986 O O . GLU A 1 133 ? 15.056 65.832 -10.379 1.00 48.70 290 GLU A O 1
ATOM 992 N N . LYS A 1 134 ? 13.507 65.020 -8.980 1.00 47.21 291 LYS A N 1
ATOM 993 C CA . LYS A 1 134 ? 14.459 64.204 -8.275 1.00 46.97 291 LYS A CA 1
ATOM 994 C C . LYS A 1 134 ? 14.339 62.693 -8.588 1.00 46.83 291 LYS A C 1
ATOM 995 O O . LYS A 1 134 ? 15.243 61.921 -8.229 1.00 47.03 291 LYS A O 1
ATOM 1001 N N . PHE A 1 135 ? 13.222 62.283 -9.198 1.00 45.76 292 PHE A N 1
ATOM 1002 C CA . PHE A 1 135 ? 12.875 60.851 -9.340 1.00 45.42 292 PHE A CA 1
ATOM 1003 C C . PHE A 1 135 ? 12.159 60.547 -10.616 1.00 45.55 292 PHE A C 1
ATOM 1004 O O . PHE A 1 135 ? 11.356 61.347 -11.095 1.00 46.19 292 PHE A O 1
ATOM 1012 N N . THR A 1 136 ? 12.426 59.368 -11.160 1.00 45.33 293 THR A N 1
ATOM 1013 C CA . THR A 1 136 ? 11.629 58.903 -12.294 1.00 45.66 293 THR A CA 1
ATOM 1014 C C . THR A 1 136 ? 11.106 57.499 -11.980 1.00 44.91 293 THR A C 1
ATOM 1015 O O . THR A 1 136 ? 11.851 56.656 -11.455 1.00 45.06 293 THR A O 1
ATOM 1019 N N . LEU A 1 137 ? 9.811 57.294 -12.245 1.00 44.85 294 LEU A N 1
ATOM 1020 C CA . LEU A 1 137 ? 9.139 56.025 -11.904 1.00 43.91 294 LEU A CA 1
ATOM 1021 C C . LEU A 1 137 ? 9.487 55.018 -12.957 1.00 42.92 294 LEU A C 1
ATOM 1022 O O . LEU A 1 137 ? 9.304 55.273 -14.120 1.00 41.27 294 LEU A O 1
ATOM 1027 N N . VAL A 1 138 ? 9.993 53.885 -12.502 1.00 43.45 295 VAL A N 1
ATOM 1028 C CA . VAL A 1 138 ? 10.358 52.769 -13.376 1.00 45.11 295 VAL A CA 1
ATOM 1029 C C . VAL A 1 138 ? 9.227 51.709 -13.462 1.00 45.03 295 VAL A C 1
ATOM 1030 O O . VAL A 1 138 ? 8.904 51.221 -14.547 1.00 44.63 295 VAL A O 1
ATOM 1034 N N . GLN A 1 139 ? 8.646 51.366 -12.311 1.00 45.29 296 GLN A N 1
ATOM 1035 C CA . GLN A 1 139 ? 7.529 50.432 -12.233 1.00 46.08 296 GLN A CA 1
ATOM 1036 C C . GLN A 1 139 ? 6.654 50.816 -11.041 1.00 45.59 296 GLN A C 1
ATOM 1037 O O . GLN A 1 139 ? 7.126 51.462 -10.086 1.00 46.19 296 GLN A O 1
ATOM 1043 N N . LYS A 1 140 ? 5.397 50.374 -11.112 1.00 44.20 297 LYS A N 1
ATOM 1044 C CA . LYS A 1 140 ? 4.402 50.559 -10.070 1.00 43.11 297 LYS A CA 1
ATOM 1045 C C . LYS A 1 140 ? 3.678 49.234 -9.899 1.00 42.72 297 LYS A C 1
ATOM 1046 O O . LYS A 1 140 ? 3.402 48.545 -10.880 1.00 41.34 297 LYS A O 1
ATOM 1052 N N . HIS A 1 141 ? 3.385 48.886 -8.646 1.00 41.54 298 HIS A N 1
ATOM 1053 C CA . HIS A 1 141 ? 2.735 47.627 -8.320 1.00 40.74 298 HIS A CA 1
ATOM 1054 C C . HIS A 1 141 ? 1.700 47.808 -7.232 1.00 40.27 298 HIS A C 1
ATOM 1055 O O . HIS A 1 141 ? 1.906 48.586 -6.299 1.00 37.43 298 HIS A O 1
ATOM 1062 N N . THR A 1 142 ? 0.635 47.015 -7.305 1.00 39.39 299 THR A N 1
ATOM 1063 C CA . THR A 1 142 ? -0.283 46.886 -6.189 1.00 38.11 299 THR A CA 1
ATOM 1064 C C . THR A 1 142 ? -0.214 45.474 -5.616 1.00 38.53 299 THR A C 1
ATOM 1065 O O . THR A 1 142 ? -0.282 44.485 -6.374 1.00 36.54 299 THR A O 1
ATOM 1069 N N . VAL A 1 143 ? -0.126 45.379 -4.281 1.00 36.16 300 VAL A N 1
ATOM 1070 C CA . VAL A 1 143 ? -0.168 44.085 -3.600 1.00 36.58 300 VAL A CA 1
ATOM 1071 C C . VAL A 1 143 ? -1.523 43.916 -2.861 1.00 36.85 300 VAL A C 1
ATOM 1072 O O . VAL A 1 143 ? -1.815 44.656 -1.918 1.00 33.87 300 VAL A O 1
ATOM 1076 N N . GLU A 1 144 ? -2.349 42.981 -3.360 1.00 36.16 301 GLU A N 1
ATOM 1077 C CA . GLU A 1 144 ? -3.662 42.647 -2.779 1.00 36.61 301 GLU A CA 1
ATOM 1078 C C . GLU A 1 144 ? -3.497 41.568 -1.742 1.00 35.65 301 GLU A C 1
ATOM 1079 O O . GLU A 1 144 ? -3.268 40.395 -2.104 1.00 35.94 301 GLU A O 1
ATOM 1085 N N . PHE A 1 145 ? -3.574 41.921 -0.462 1.00 33.89 302 PHE A N 1
ATOM 1086 C CA . PHE A 1 145 ? -3.268 40.951 0.537 1.00 33.41 302 PHE A CA 1
ATOM 1087 C C . PHE A 1 145 ? -4.258 39.745 0.459 1.00 34.59 302 PHE A C 1
ATOM 1088 O O . PHE A 1 145 ? -3.838 38.648 0.793 1.00 33.28 302 PHE A O 1
ATOM 1096 N N . ASN A 1 146 ? -5.518 39.978 0.080 1.00 33.24 303 ASN A N 1
ATOM 1097 C CA . ASN A 1 146 ? -6.509 38.901 0.117 1.00 36.05 303 ASN A CA 1
ATOM 1098 C C . ASN A 1 146 ? -6.145 37.837 -0.897 1.00 37.18 303 ASN A C 1
ATOM 1099 O O . ASN A 1 146 ? -6.194 36.649 -0.586 1.00 39.41 303 ASN A O 1
ATOM 1104 N N . GLN A 1 147 ? -5.717 38.287 -2.066 1.00 37.30 304 GLN A N 1
ATOM 1105 C CA . GLN A 1 147 ? -5.246 37.401 -3.106 1.00 38.94 304 GLN A CA 1
ATOM 1106 C C . GLN A 1 147 ? -4.002 36.633 -2.748 1.00 38.42 304 GLN A C 1
ATOM 1107 O O . GLN A 1 147 ? -3.907 35.440 -3.048 1.00 38.74 304 GLN A O 1
ATOM 1113 N N . VAL A 1 148 ? -3.035 37.274 -2.110 1.00 37.34 305 VAL A N 1
ATOM 1114 C CA . VAL A 1 148 ? -1.844 36.577 -1.697 1.00 35.75 305 VAL A CA 1
ATOM 1115 C C . VAL A 1 148 ? -2.157 35.584 -0.551 1.00 36.73 305 VAL A C 1
ATOM 1116 O O . VAL A 1 148 ? -1.565 34.466 -0.460 1.00 36.02 305 VAL A O 1
ATOM 1120 N N . ALA A 1 149 ? -3.088 35.947 0.315 1.00 35.16 306 ALA A N 1
ATOM 1121 C CA . ALA A 1 149 ? -3.490 35.007 1.373 1.00 37.04 306 ALA A CA 1
ATOM 1122 C C . ALA A 1 149 ? -4.140 33.737 0.706 1.00 37.44 306 ALA A C 1
ATOM 1123 O O . ALA A 1 149 ? -3.745 32.597 0.968 1.00 38.08 306 ALA A O 1
ATOM 1125 N N . MET A 1 150 ? -5.093 33.975 -0.179 1.00 39.38 307 MET A N 1
ATOM 1126 C CA . MET A 1 150 ? -5.854 32.909 -0.844 1.00 41.10 307 MET A CA 1
ATOM 1127 C C . MET A 1 150 ? -4.850 31.983 -1.559 1.00 42.35 307 MET A C 1
ATOM 1128 O O . MET A 1 150 ? -4.908 30.734 -1.398 1.00 42.80 307 MET A O 1
ATOM 1133 N N . ALA A 1 151 ? -3.913 32.579 -2.310 1.00 42.17 308 ALA A N 1
ATOM 1134 C CA . ALA A 1 151 ? -2.922 31.828 -3.055 1.00 43.44 308 ALA A CA 1
ATOM 1135 C C . ALA A 1 151 ? -1.950 31.025 -2.169 1.00 44.47 308 ALA A C 1
ATOM 1136 O O . ALA A 1 151 ? -1.342 30.042 -2.618 1.00 45.36 308 ALA A O 1
ATOM 1138 N N . ASN A 1 152 ? -1.832 31.380 -0.903 1.00 44.20 309 ASN A N 1
ATOM 1139 C CA . ASN A 1 152 ? -0.916 30.664 -0.023 1.00 44.80 309 ASN A CA 1
ATOM 1140 C C . ASN A 1 152 ? -1.593 30.021 1.183 1.00 44.86 309 ASN A C 1
ATOM 1141 O O . ASN A 1 152 ? -0.964 29.803 2.203 1.00 44.32 309 ASN A O 1
ATOM 1146 N N . SER A 1 153 ? -2.890 29.770 1.104 1.00 46.41 310 SER A N 1
ATOM 1147 C CA . SER A 1 153 ? -3.576 29.236 2.276 1.00 48.43 310 SER A CA 1
ATOM 1148 C C . SER A 1 153 ? -3.255 27.750 2.533 1.00 50.32 310 SER A C 1
ATOM 1149 O O . SER A 1 153 ? -3.420 27.289 3.666 1.00 51.05 310 SER A O 1
ATOM 1152 N N . ASP A 1 154 ? -2.768 27.043 1.496 1.00 51.12 311 ASP A N 1
ATOM 1153 C CA . ASP A 1 154 ? -2.345 25.614 1.542 1.00 52.61 311 ASP A CA 1
ATOM 1154 C C . ASP A 1 154 ? -2.910 24.894 2.723 1.00 52.18 311 ASP A C 1
ATOM 1155 O O . ASP A 1 154 ? -2.171 24.642 3.657 1.00 52.55 311 ASP A O 1
ATOM 1160 N N . GLY A 1 155 ? -4.197 24.598 2.737 1.00 52.78 312 GLY A N 1
ATOM 1161 C CA . GLY A 1 155 ? -4.777 23.973 3.929 1.00 52.86 312 GLY A CA 1
ATOM 1162 C C . GLY A 1 155 ? -4.387 24.595 5.281 1.00 53.50 312 GLY A C 1
ATOM 1163 O O . GLY A 1 155 ? -3.789 23.937 6.170 1.00 54.80 312 GLY A O 1
ATOM 1164 N N . SER A 1 156 ? -4.671 25.885 5.418 1.00 51.83 313 SER A N 1
ATOM 1165 C CA . SER A 1 156 ? -4.812 26.506 6.717 1.00 50.53 313 SER A CA 1
ATOM 1166 C C . SER A 1 156 ? -6.178 27.170 6.676 1.00 49.16 313 SER A C 1
ATOM 1167 O O . SER A 1 156 ? -6.419 28.038 5.833 1.00 48.79 313 SER A O 1
ATOM 1170 N N . GLU A 1 157 ? -7.076 26.736 7.553 1.00 47.96 314 GLU A N 1
ATOM 1171 C CA . GLU A 1 157 ? -8.416 27.321 7.652 1.00 47.61 314 GLU A CA 1
ATOM 1172 C C . GLU A 1 157 ? -8.353 28.801 8.102 1.00 45.85 314 GLU A C 1
ATOM 1173 O O . GLU A 1 157 ? -9.063 29.632 7.589 1.00 46.30 314 GLU A O 1
ATOM 1179 N N . ALA A 1 158 ? -7.462 29.089 9.030 1.00 45.57 315 ALA A N 1
ATOM 1180 C CA . ALA A 1 158 ? -7.213 30.442 9.539 1.00 45.30 315 ALA A CA 1
ATOM 1181 C C . ALA A 1 158 ? -6.804 31.415 8.436 1.00 44.66 315 ALA A C 1
ATOM 1182 O O . ALA A 1 158 ? -7.309 32.543 8.391 1.00 44.64 315 ALA A O 1
ATOM 1184 N N . MET A 1 159 ? -5.907 30.980 7.543 1.00 44.18 316 MET A N 1
ATOM 1185 C CA . MET A 1 159 ? -5.440 31.830 6.444 1.00 43.70 316 MET A CA 1
ATOM 1186 C C . MET A 1 159 ? -6.638 32.220 5.682 1.00 43.40 316 MET A C 1
ATOM 1187 O O . MET A 1 159 ? -6.752 33.335 5.227 1.00 43.71 316 MET A O 1
ATOM 1192 N N . LEU A 1 160 ? -7.553 31.269 5.542 1.00 42.26 317 LEU A N 1
ATOM 1193 C CA . LEU A 1 160 ? -8.692 31.466 4.700 1.00 40.34 317 LEU A CA 1
ATOM 1194 C C . LEU A 1 160 ? -9.803 32.254 5.412 1.00 38.76 317 LEU A C 1
ATOM 1195 O O . LEU A 1 160 ? -10.347 33.219 4.845 1.00 36.92 317 LEU A O 1
ATOM 1200 N N . ASN A 1 161 ? -10.118 31.866 6.646 1.00 36.80 318 ASN A N 1
ATOM 1201 C CA . ASN A 1 161 ? -11.186 32.492 7.388 1.00 36.61 318 ASN A CA 1
ATOM 1202 C C . ASN A 1 161 ? -10.833 33.916 7.804 1.00 36.86 318 ASN A C 1
ATOM 1203 O O . ASN A 1 161 ? -11.649 34.808 7.685 1.00 37.85 318 ASN A O 1
ATOM 1208 N N . ARG A 1 162 ? -9.637 34.078 8.343 1.00 36.11 319 ARG A N 1
ATOM 1209 C CA . ARG A 1 162 ? -9.269 35.335 9.012 1.00 36.37 319 ARG A CA 1
ATOM 1210 C C . ARG A 1 162 ? -8.478 36.254 8.106 1.00 35.02 319 ARG A C 1
ATOM 1211 O O . ARG A 1 162 ? -8.662 37.477 8.179 1.00 34.40 319 ARG A O 1
ATOM 1219 N N . VAL A 1 163 ? -7.620 35.692 7.245 1.00 34.04 320 VAL A N 1
ATOM 1220 C CA . VAL A 1 163 ? -6.661 36.549 6.491 1.00 33.30 320 VAL A CA 1
ATOM 1221 C C . VAL A 1 163 ? -7.224 36.957 5.140 1.00 34.00 320 VAL A C 1
ATOM 1222 O O . VAL A 1 163 ? -7.264 38.154 4.784 1.00 33.14 320 VAL A O 1
ATOM 1226 N N . MET A 1 164 ? -7.692 35.963 4.382 1.00 33.07 321 MET A N 1
ATOM 1227 C CA . MET A 1 164 ? -8.207 36.185 3.045 1.00 32.14 321 MET A CA 1
ATOM 1228 C C . MET A 1 164 ? -9.409 37.121 3.009 1.00 32.19 321 MET A C 1
ATOM 1229 O O . MET A 1 164 ? -9.652 37.798 1.988 1.00 31.71 321 MET A O 1
ATOM 1234 N N . THR A 1 165 ? -10.202 37.113 4.083 1.00 31.73 322 THR A N 1
ATOM 1235 C CA . THR A 1 165 ? -11.428 37.889 4.111 1.00 32.63 322 THR A CA 1
ATOM 1236 C C . THR A 1 165 ? -11.151 39.373 4.379 1.00 33.62 322 THR A C 1
ATOM 1237 O O . THR A 1 165 ? -12.064 40.186 4.467 1.00 33.81 322 THR A O 1
ATOM 1241 N N . LYS A 1 166 ? -9.879 39.705 4.489 1.00 34.31 323 LYS A N 1
ATOM 1242 C CA . LYS A 1 166 ? -9.499 41.111 4.749 1.00 34.18 323 LYS A CA 1
ATOM 1243 C C . LYS A 1 166 ? -8.883 41.791 3.510 1.00 34.67 323 LYS A C 1
ATOM 1244 O O . LYS A 1 166 ? -7.863 41.380 2.941 1.00 35.55 323 LYS A O 1
ATOM 1250 N N . ASP A 1 167 ? -9.605 42.827 3.122 1.00 34.61 324 ASP A N 1
ATOM 1251 C CA . ASP A 1 167 ? -9.502 43.538 1.900 1.00 37.37 324 ASP A CA 1
ATOM 1252 C C . ASP A 1 167 ? -8.300 44.566 1.764 1.00 36.96 324 ASP A C 1
ATOM 1253 O O . ASP A 1 167 ? -8.254 45.321 0.793 1.00 38.98 324 ASP A O 1
ATOM 1258 N N . ASN A 1 168 ? -7.356 44.561 2.688 1.00 35.36 325 ASN A N 1
ATOM 1259 C CA . ASN A 1 168 ? -6.219 45.548 2.719 1.00 34.83 325 ASN A CA 1
ATOM 1260 C C . ASN A 1 168 ? -5.185 45.402 1.587 1.00 34.74 325 ASN A C 1
ATOM 1261 O O . ASN A 1 168 ? -4.970 44.301 1.029 1.00 31.18 325 ASN A O 1
ATOM 1266 N N . ILE A 1 169 ? -4.534 46.515 1.247 1.00 33.58 326 ILE A N 1
ATOM 1267 C CA . ILE A 1 169 ? -3.565 46.557 0.121 1.00 33.67 326 ILE A CA 1
ATOM 1268 C C . ILE A 1 169 ? -2.268 47.321 0.515 1.00 34.22 326 ILE A C 1
ATOM 1269 O O . ILE A 1 169 ? -2.211 48.007 1.584 1.00 33.33 326 ILE A O 1
ATOM 1274 N N . GLY A 1 170 ? -1.206 47.104 -0.260 1.00 32.71 327 GLY A N 1
ATOM 1275 C CA . GLY A 1 170 ? -0.014 47.985 -0.247 1.00 32.06 327 GLY A CA 1
ATOM 1276 C C . GLY A 1 170 ? 0.288 48.329 -1.699 1.00 31.87 327 GLY A C 1
ATOM 1277 O O . GLY A 1 170 ? -0.201 47.636 -2.606 1.00 31.84 327 GLY A O 1
ATOM 1278 N N . VAL A 1 171 ? 1.013 49.431 -1.942 1.00 30.87 328 VAL A N 1
ATOM 12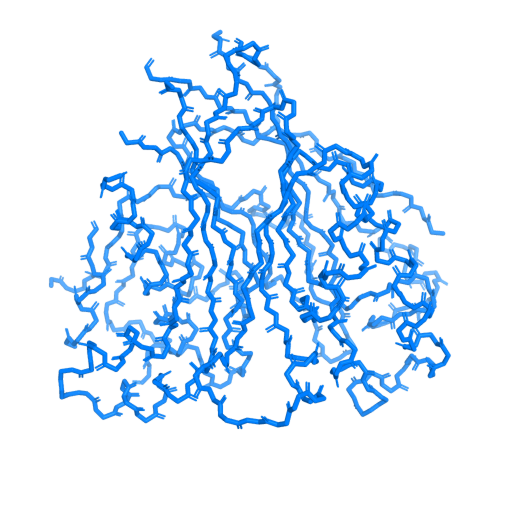79 C CA . VAL A 1 171 ? 1.392 49.789 -3.304 1.00 31.14 328 VAL A CA 1
ATOM 1280 C C . VAL A 1 171 ? 2.900 49.930 -3.191 1.00 32.20 328 VAL A C 1
ATOM 1281 O O . VAL A 1 171 ? 3.424 50.068 -2.090 1.00 29.73 328 VAL A O 1
ATOM 1285 N N . ALA A 1 172 ? 3.606 49.783 -4.297 1.00 33.85 329 ALA A N 1
ATOM 1286 C CA . ALA A 1 172 ? 5.043 49.981 -4.279 1.00 35.66 329 ALA A CA 1
ATOM 1287 C C . ALA A 1 172 ? 5.424 50.561 -5.609 1.00 36.89 329 ALA A C 1
ATOM 1288 O O . ALA A 1 172 ? 4.770 50.257 -6.614 1.00 38.40 329 ALA A O 1
ATOM 1290 N N . VAL A 1 173 ? 6.434 51.443 -5.617 1.00 37.36 330 VAL A N 1
ATOM 1291 C CA . VAL A 1 173 ? 6.887 52.043 -6.885 1.00 37.39 330 VAL A CA 1
ATOM 1292 C C . VAL A 1 173 ? 8.394 51.852 -7.007 1.00 37.52 330 VAL A C 1
ATOM 1293 O O . VAL A 1 173 ? 9.083 51.915 -6.008 1.00 37.52 330 VAL A O 1
ATOM 1297 N N . VAL A 1 174 ? 8.903 51.575 -8.209 1.00 38.26 331 VAL A N 1
ATOM 1298 C CA . VAL A 1 174 ? 10.382 51.538 -8.344 1.00 38.27 331 VAL A CA 1
ATOM 1299 C C . VAL A 1 174 ? 10.759 52.862 -8.990 1.00 38.46 331 VAL A C 1
ATOM 1300 O O . VAL A 1 174 ? 10.205 53.229 -10.031 1.00 37.82 331 VAL A O 1
ATOM 1304 N N . LEU A 1 175 ? 11.644 53.586 -8.313 1.00 39.06 332 LEU A N 1
ATOM 1305 C CA . LEU A 1 175 ? 12.084 54.885 -8.781 1.00 41.21 332 LEU A CA 1
ATOM 1306 C C . LEU A 1 175 ? 13.573 54.899 -9.137 1.00 41.90 332 LEU A C 1
ATOM 1307 O O . LEU A 1 175 ? 14.401 54.321 -8.452 1.00 40.77 332 LEU A O 1
ATOM 1312 N N . GLU A 1 176 ? 13.875 55.645 -10.180 1.00 44.74 333 GLU A N 1
ATOM 1313 C CA . GLU A 1 176 ? 15.247 55.977 -10.530 1.00 47.39 333 GLU A CA 1
ATOM 1314 C C . GLU A 1 176 ? 15.598 57.322 -9.862 1.00 48.31 333 GLU A C 1
ATOM 1315 O O . GLU A 1 176 ? 14.919 58.338 -10.122 1.00 47.51 333 GLU A O 1
ATOM 1321 N N . VAL A 1 177 ? 16.617 57.304 -8.992 1.00 49.35 334 VAL A N 1
ATOM 1322 C CA . VAL A 1 177 ? 17.051 58.500 -8.253 1.00 51.37 334 VAL A CA 1
ATOM 1323 C C . VAL A 1 177 ? 18.026 59.286 -9.127 1.00 53.61 334 VAL A C 1
ATOM 1324 O O . VAL A 1 177 ? 19.086 58.762 -9.467 1.00 54.20 334 VAL A O 1
ATOM 1328 N N . HIS A 1 178 ? 17.693 60.522 -9.490 1.00 55.53 335 HIS A N 1
ATOM 1329 C CA . HIS A 1 178 ? 18.538 61.277 -10.448 1.00 57.80 335 HIS A CA 1
ATOM 1330 C C . HIS A 1 178 ? 19.975 61.504 -9.993 1.00 59.18 335 HIS A C 1
ATOM 1331 O O . HIS A 1 178 ? 20.218 61.831 -8.833 1.00 59.08 335 HIS A O 1
ATOM 1338 N N . LYS A 1 179 ? 20.923 61.279 -10.908 1.00 61.34 336 LYS A N 1
ATOM 1339 C CA . LYS A 1 179 ? 22.362 61.272 -10.571 1.00 63.14 336 LYS A CA 1
ATOM 1340 C C . LYS A 1 179 ? 22.795 62.576 -9.968 1.00 63.29 336 LYS A C 1
ATOM 1341 O O . LYS A 1 179 ? 23.568 62.618 -9.003 1.00 63.19 336 LYS A O 1
ATOM 1347 N N . GLU A 1 180 ? 22.254 63.646 -10.526 1.00 63.77 337 GLU A N 1
ATOM 1348 C CA . GLU A 1 180 ? 22.610 64.959 -10.068 1.00 64.93 337 GLU A CA 1
ATOM 1349 C C . GLU A 1 180 ? 22.145 65.300 -8.634 1.00 64.50 337 GLU A C 1
ATOM 1350 O O . GLU A 1 180 ? 22.242 66.447 -8.209 1.00 64.66 337 GLU A O 1
ATOM 1356 N N . LEU A 1 181 ? 21.667 64.296 -7.896 1.00 64.02 338 LEU A N 1
ATOM 1357 C CA . LEU A 1 181 ? 21.456 64.408 -6.451 1.00 63.21 338 LEU A CA 1
ATOM 1358 C C . LEU A 1 181 ? 22.610 63.895 -5.599 1.00 62.90 338 LEU A C 1
ATOM 1359 O O . LEU A 1 181 ? 22.602 64.106 -4.392 1.00 63.10 338 LEU A O 1
ATOM 1364 N N . PHE A 1 182 ? 23.585 63.199 -6.174 1.00 62.84 339 PHE A N 1
ATOM 1365 C CA . PHE A 1 182 ? 24.622 62.596 -5.309 1.00 63.31 339 PHE A CA 1
ATOM 1366 C C . PHE A 1 182 ? 25.884 63.440 -5.073 1.00 63.52 339 PHE A C 1
ATOM 1367 O O . PHE A 1 182 ? 26.894 62.940 -4.561 1.00 63.82 339 PHE A O 1
ATOM 1375 N N . LYS A 1 194 ? 19.915 54.022 -13.664 1.00 62.18 351 LYS A N 1
ATOM 1376 C CA . LYS A 1 194 ? 21.144 53.542 -13.034 1.00 62.02 351 LYS A CA 1
ATOM 1377 C C . LYS A 1 194 ? 20.993 53.301 -11.514 1.00 61.11 351 LYS A C 1
ATOM 1378 O O . LYS A 1 194 ? 21.195 52.164 -11.045 1.00 61.69 351 LYS A O 1
ATOM 1384 N N . GLN A 1 195 ? 20.674 54.343 -10.743 1.00 58.78 352 GLN A N 1
ATOM 1385 C CA . GLN A 1 195 ? 20.458 54.151 -9.299 1.00 56.81 352 GLN A CA 1
ATOM 1386 C C . GLN A 1 195 ? 18.957 54.027 -8.970 1.00 54.01 352 GLN A C 1
ATOM 1387 O O . GLN A 1 195 ? 18.166 54.904 -9.300 1.00 53.85 352 GLN A O 1
ATOM 1393 N N . LEU A 1 196 ? 18.569 52.926 -8.342 1.00 50.48 353 LEU A N 1
ATOM 1394 C CA . LEU A 1 196 ? 17.147 52.678 -8.140 1.00 46.79 353 LEU A CA 1
ATOM 1395 C C . LEU A 1 196 ? 16.758 52.731 -6.668 1.00 44.93 353 LEU A C 1
ATOM 1396 O O . LEU A 1 196 ? 17.586 52.529 -5.771 1.00 45.03 353 LEU A O 1
ATOM 1401 N N . LEU A 1 197 ? 15.485 53.026 -6.420 1.00 43.30 354 LEU A N 1
ATOM 1402 C CA . LEU A 1 197 ? 14.954 53.010 -5.061 1.00 41.63 354 LEU A CA 1
ATOM 1403 C C . LEU A 1 197 ? 13.545 52.403 -5.110 1.00 41.29 354 LEU A C 1
ATOM 1404 O O . LEU A 1 197 ? 12.753 52.704 -6.023 1.00 41.82 354 LEU A O 1
ATOM 1409 N N . ILE A 1 198 ? 13.210 51.572 -4.144 1.00 40.39 355 ILE A N 1
ATOM 1410 C CA . ILE A 1 198 ? 11.812 51.151 -4.080 1.00 40.43 355 ILE A CA 1
ATOM 1411 C C . ILE A 1 198 ? 11.145 51.808 -2.859 1.00 38.33 355 ILE A C 1
ATOM 1412 O O . ILE A 1 198 ? 11.652 51.726 -1.751 1.00 39.64 355 ILE A O 1
ATOM 1417 N N . VAL A 1 199 ? 10.005 52.459 -3.098 1.00 37.99 356 VAL A N 1
ATOM 1418 C CA . VAL A 1 199 ? 9.178 52.984 -2.010 1.00 36.24 356 VAL A CA 1
ATOM 1419 C C . VAL A 1 199 ? 7.898 52.135 -1.898 1.00 35.05 356 VAL A C 1
ATOM 1420 O O . VAL A 1 199 ? 7.170 51.972 -2.860 1.00 34.57 356 VAL A O 1
ATOM 1424 N N . ALA A 1 200 ? 7.638 51.641 -0.705 1.00 34.29 357 ALA A N 1
ATOM 1425 C CA . ALA A 1 200 ? 6.437 50.838 -0.497 1.00 34.41 357 ALA A CA 1
ATOM 1426 C C . ALA A 1 200 ? 5.579 51.489 0.573 1.00 33.79 357 ALA A C 1
ATOM 1427 O O . ALA A 1 200 ? 6.111 51.979 1.576 1.00 35.27 357 ALA A O 1
ATOM 1429 N N . ASN A 1 201 ? 4.266 51.468 0.345 1.00 32.93 358 ASN A N 1
ATOM 1430 C CA . ASN A 1 201 ? 3.289 52.139 1.200 1.00 32.17 358 ASN A CA 1
ATOM 1431 C C . ASN A 1 201 ? 2.119 51.167 1.453 1.00 31.23 358 ASN A C 1
ATOM 1432 O O . ASN A 1 201 ? 1.476 50.726 0.486 1.00 30.27 358 ASN A O 1
ATOM 1437 N N . ALA A 1 202 ? 1.867 50.811 2.689 1.00 29.41 359 ALA A N 1
ATOM 1438 C CA . ALA A 1 202 ? 0.741 49.865 2.945 1.00 32.01 359 ALA A CA 1
ATOM 1439 C C . ALA A 1 202 ? -0.148 50.304 4.122 1.00 31.60 359 ALA A C 1
ATOM 1440 O O . ALA A 1 202 ? 0.227 51.201 4.878 1.00 30.75 359 ALA A O 1
ATOM 1442 N N . HIS A 1 203 ? -1.359 49.733 4.251 1.00 30.37 360 HIS A N 1
ATOM 1443 C CA . HIS A 1 203 ? -2.263 50.090 5.340 1.00 29.56 360 HIS A CA 1
ATOM 1444 C C . HIS A 1 203 ? -2.949 48.769 5.734 1.00 30.50 360 HIS A C 1
ATOM 1445 O O . HIS A 1 203 ? -3.718 48.216 4.910 1.00 31.45 360 HIS A O 1
ATOM 1452 N N . MET A 1 204 ? -2.601 48.297 6.921 1.00 31.23 361 MET A N 1
ATOM 1453 C CA . MET A 1 204 ? -2.938 46.939 7.449 1.00 33.09 361 MET A CA 1
ATOM 1454 C C . MET A 1 204 ? -4.273 46.933 8.179 1.00 32.12 361 MET A C 1
ATOM 1455 O O . MET A 1 204 ? -4.769 47.979 8.602 1.00 31.39 361 MET A O 1
ATOM 1460 N N . HIS A 1 205 ? -4.835 45.735 8.354 1.00 31.57 362 HIS A N 1
ATOM 1461 C CA . HIS A 1 205 ? -6.148 45.629 8.957 1.00 32.24 362 HIS A CA 1
ATOM 1462 C C . HIS A 1 205 ? -6.084 46.341 10.324 1.00 32.60 362 HIS A C 1
ATOM 1463 O O . HIS A 1 205 ? -5.017 46.414 10.897 1.00 31.85 362 HIS A O 1
ATOM 1470 N N . TRP A 1 206 ? -7.197 46.895 10.789 1.00 34.44 363 TRP A N 1
ATOM 1471 C CA . TRP A 1 206 ? -7.234 47.778 11.993 1.00 38.40 363 TRP A CA 1
ATOM 1472 C C . TRP A 1 206 ? -7.443 47.032 13.311 1.00 39.61 363 TRP A C 1
ATOM 1473 O O . TRP A 1 206 ? -6.890 47.399 14.403 1.00 42.36 363 TRP A O 1
ATOM 1484 N N . ASP A 1 207 ? -8.237 45.973 13.234 1.00 39.47 364 AS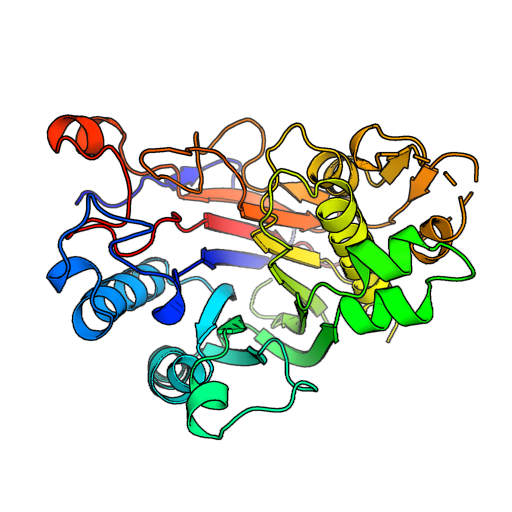P A N 1
ATOM 1485 C CA . ASP A 1 207 ? -8.837 45.388 14.437 1.00 39.58 364 ASP A CA 1
ATOM 1486 C C . ASP A 1 207 ? -7.797 44.903 15.458 1.00 39.67 364 ASP A C 1
ATOM 1487 O O . ASP A 1 207 ? -6.921 44.080 15.111 1.00 39.54 364 ASP A O 1
ATOM 1492 N N . PRO A 1 208 ? -7.855 45.427 16.725 1.00 40.25 365 PRO A N 1
ATOM 1493 C CA . PRO A 1 208 ? -6.934 45.023 17.788 1.00 41.19 365 PRO A CA 1
ATOM 1494 C C . PRO A 1 208 ? -6.941 43.546 18.051 1.00 41.68 365 PRO A C 1
ATOM 1495 O O . PRO A 1 208 ? -5.953 43.015 18.564 1.00 41.14 365 PRO A O 1
ATOM 1499 N N . GLU A 1 209 ? -8.056 42.886 17.749 1.00 42.02 366 GLU A N 1
ATOM 1500 C CA . GLU A 1 209 ? -8.122 41.474 18.036 1.00 42.60 366 GLU A CA 1
ATOM 1501 C C . GLU A 1 209 ? -7.507 40.666 16.909 1.00 42.13 366 GLU A C 1
ATOM 1502 O O . GLU A 1 209 ? -7.556 39.426 16.940 1.00 42.12 366 GLU A O 1
ATOM 1508 N N . TYR A 1 210 ? -6.901 41.355 15.932 1.00 40.13 367 TYR A N 1
ATOM 1509 C CA . TYR A 1 210 ? -6.328 40.676 14.745 1.00 38.82 367 TYR A CA 1
ATOM 1510 C C . TYR A 1 210 ? -4.812 40.840 14.494 1.00 38.35 367 TYR A C 1
ATOM 1511 O O . TYR A 1 210 ? -4.364 41.058 13.356 1.00 37.67 367 TYR A O 1
ATOM 1520 N N . SER A 1 211 ? -4.027 40.647 15.546 1.00 38.94 368 SER A N 1
ATOM 1521 C CA . SER A 1 211 ? -2.566 40.758 15.477 1.00 39.14 368 SER A CA 1
ATOM 1522 C C . SER A 1 211 ? -1.986 39.755 14.476 1.00 39.13 368 SER A C 1
ATOM 1523 O O . SER A 1 211 ? -1.037 40.064 13.733 1.00 40.10 368 SER A O 1
ATOM 1526 N N . ASP A 1 212 ? -2.588 38.561 14.412 1.00 38.80 369 ASP A N 1
ATOM 1527 C CA . ASP A 1 212 ? -2.168 37.572 13.411 1.00 37.72 369 ASP A CA 1
ATOM 1528 C C . ASP A 1 212 ? -2.354 38.069 12.007 1.00 35.78 369 ASP A C 1
ATOM 1529 O O . ASP A 1 212 ? -1.488 37.911 11.164 1.00 37.86 369 ASP A O 1
ATOM 1534 N N . VAL A 1 213 ? -3.487 38.671 11.712 1.00 35.27 370 VAL A N 1
ATOM 1535 C CA . VAL A 1 213 ? -3.681 39.187 10.369 1.00 33.06 370 VAL A CA 1
ATOM 1536 C C . VAL A 1 213 ? -2.660 40.314 10.029 1.00 34.36 370 VAL A C 1
ATOM 1537 O O . VAL A 1 213 ? -2.112 40.369 8.924 1.00 34.11 370 VAL A O 1
ATOM 1541 N N . LYS A 1 214 ? -2.414 41.189 10.996 1.00 32.95 371 LYS A N 1
ATOM 1542 C CA . LYS A 1 214 ? -1.537 42.374 10.815 1.00 33.20 371 LYS A CA 1
ATOM 1543 C C . LYS A 1 214 ? -0.137 41.862 10.481 1.00 32.64 371 LYS A C 1
ATOM 1544 O O . LYS A 1 214 ? 0.498 42.290 9.507 1.00 33.69 371 LYS A O 1
ATOM 1550 N N . LEU A 1 215 ? 0.279 40.845 11.208 1.00 34.31 372 LEU A N 1
ATOM 1551 C CA . LEU A 1 215 ? 1.603 40.265 11.053 1.00 34.78 372 LEU A CA 1
ATOM 1552 C C . LEU A 1 215 ? 1.737 39.529 9.713 1.00 35.32 372 LEU A C 1
ATOM 1553 O O . LEU A 1 215 ? 2.699 39.764 8.930 1.00 35.70 372 LEU A O 1
ATOM 1558 N N . ILE A 1 216 ? 0.733 38.706 9.389 1.00 35.24 373 ILE A N 1
ATOM 1559 C CA . ILE A 1 216 ? 0.711 38.046 8.090 1.00 33.34 373 ILE A CA 1
ATOM 1560 C C . ILE A 1 216 ? 0.650 39.008 6.930 1.00 33.65 373 ILE A C 1
ATOM 1561 O O . ILE A 1 216 ? 1.394 38.851 5.987 1.00 34.37 373 ILE A O 1
ATOM 1566 N N . GLN A 1 217 ? -0.193 40.039 6.996 1.00 33.29 374 GLN A N 1
ATOM 1567 C CA . GLN A 1 217 ? -0.203 41.044 5.941 1.00 32.69 374 GLN A CA 1
ATOM 1568 C C . GLN A 1 217 ? 1.184 41.702 5.706 1.00 32.56 374 GLN A C 1
ATOM 1569 O O . GLN A 1 217 ? 1.538 41.962 4.565 1.00 30.95 374 GLN A O 1
ATOM 1575 N N . THR A 1 218 ? 1.919 41.974 6.784 1.00 32.98 375 THR A N 1
ATOM 1576 C CA . THR A 1 218 ? 3.251 42.613 6.775 1.00 33.96 375 THR A CA 1
ATOM 1577 C C . THR A 1 218 ? 4.229 41.663 6.145 1.00 34.94 375 THR A C 1
ATOM 1578 O O . THR A 1 218 ? 4.933 42.042 5.204 1.00 36.65 375 THR A O 1
ATOM 1582 N N . MET A 1 219 ? 4.181 40.400 6.572 1.00 34.81 376 MET A N 1
ATOM 1583 C CA . MET A 1 219 ? 5.011 39.354 5.942 1.00 36.06 376 MET A CA 1
ATOM 1584 C C . MET A 1 219 ? 4.724 39.192 4.466 1.00 35.44 376 MET A C 1
ATOM 1585 O O . MET A 1 219 ? 5.662 39.107 3.665 1.00 36.74 376 MET A O 1
ATOM 1590 N N . MET A 1 220 ? 3.450 39.142 4.083 1.00 35.10 377 MET A N 1
ATOM 1591 C CA . MET A 1 220 ? 3.095 39.096 2.647 1.00 35.36 377 MET A CA 1
ATOM 1592 C C . MET A 1 220 ? 3.547 40.305 1.842 1.00 35.65 377 MET A C 1
ATOM 1593 O O . MET A 1 220 ? 3.941 40.189 0.662 1.00 35.89 377 MET A O 1
ATOM 1598 N N . PHE A 1 221 ? 3.350 41.506 2.396 1.00 35.35 378 PHE A N 1
ATOM 1599 C CA . PHE A 1 221 ? 3.846 42.706 1.735 1.00 35.18 378 PHE A CA 1
ATOM 1600 C C . PHE A 1 221 ? 5.347 42.617 1.484 1.00 34.60 378 PHE A C 1
ATOM 1601 O O . PHE A 1 221 ? 5.807 42.822 0.375 1.00 34.55 378 PHE A O 1
ATOM 1609 N N . VAL A 1 222 ? 6.101 42.362 2.529 1.00 36.11 379 VAL A N 1
ATOM 1610 C CA . VAL A 1 222 ? 7.586 42.348 2.445 1.00 36.90 379 VAL A CA 1
ATOM 1611 C C . VAL A 1 222 ? 8.062 41.276 1.420 1.00 38.54 379 VAL A C 1
ATOM 1612 O O . VAL A 1 222 ? 8.871 41.586 0.518 1.00 38.65 379 VAL A O 1
ATOM 1616 N N . SER A 1 223 ? 7.509 40.047 1.496 1.00 39.21 380 SER A N 1
ATOM 1617 C CA . SER A 1 223 ? 7.949 38.998 0.523 1.00 39.64 380 SER A CA 1
ATOM 1618 C C . SER A 1 223 ? 7.542 39.380 -0.877 1.00 39.60 380 SER A C 1
ATOM 1619 O O . SER A 1 223 ? 8.321 39.200 -1.803 1.00 39.65 380 SER A O 1
ATOM 1622 N N . GLU A 1 224 ? 6.367 39.991 -1.026 1.00 40.16 381 GLU A N 1
ATOM 1623 C CA . GLU A 1 224 ? 5.933 40.452 -2.334 1.00 40.88 381 GLU A CA 1
ATOM 1624 C C . GLU A 1 224 ? 6.793 41.588 -2.873 1.00 42.60 381 GLU A C 1
ATOM 1625 O O . GLU A 1 224 ? 7.025 41.648 -4.075 1.00 42.50 381 GLU A O 1
ATOM 1631 N N . VAL A 1 225 ? 7.262 42.471 -1.987 1.00 42.85 382 VAL A N 1
ATOM 1632 C CA . VAL A 1 225 ? 8.194 43.549 -2.348 1.00 44.27 382 VAL A CA 1
ATOM 1633 C C . VAL A 1 225 ? 9.540 42.940 -2.788 1.00 45.86 382 VAL A C 1
ATOM 1634 O O . VAL A 1 225 ? 10.078 43.301 -3.832 1.00 45.65 382 VAL A O 1
ATOM 1638 N N . LYS A 1 226 ? 10.038 41.981 -2.023 1.00 48.31 383 LYS A N 1
ATOM 1639 C CA . LYS A 1 226 ? 11.210 41.226 -2.448 1.00 50.88 383 LYS A CA 1
ATOM 1640 C C . LYS A 1 226 ? 11.102 40.646 -3.862 1.00 52.73 383 LYS A C 1
ATOM 1641 O O . LYS A 1 226 ? 12.076 40.734 -4.616 1.00 53.45 383 LYS A O 1
ATOM 1647 N N . ASN A 1 227 ? 9.952 40.078 -4.242 1.00 54.36 384 ASN A N 1
ATOM 1648 C CA . ASN A 1 227 ? 9.797 39.617 -5.631 1.00 56.58 384 ASN A CA 1
ATOM 1649 C C . ASN A 1 227 ? 9.920 40.758 -6.602 1.00 57.52 384 ASN A C 1
ATOM 1650 O O . ASN A 1 227 ? 10.523 40.605 -7.648 1.00 58.07 384 ASN A O 1
ATOM 1655 N N . ILE A 1 228 ? 9.308 41.893 -6.279 1.00 58.38 385 ILE A N 1
ATOM 1656 C CA . ILE A 1 228 ? 9.400 43.073 -7.129 1.00 58.92 385 ILE A CA 1
ATOM 1657 C C . ILE A 1 228 ? 10.881 43.422 -7.332 1.00 60.17 385 ILE A C 1
ATOM 1658 O O . ILE A 1 228 ? 11.315 43.610 -8.466 1.00 60.32 385 ILE A O 1
ATOM 1663 N N . LEU A 1 229 ? 11.638 43.458 -6.232 1.00 61.53 386 LEU A N 1
ATOM 1664 C CA . LEU A 1 229 ? 13.079 43.733 -6.249 1.00 63.45 386 LEU A CA 1
ATOM 1665 C C . LEU A 1 229 ? 13.879 42.959 -7.313 1.00 64.29 386 LEU A C 1
ATOM 1666 O O . LEU A 1 229 ? 14.640 43.567 -8.047 1.00 64.84 386 LEU A O 1
ATOM 1671 N N . GLU A 1 230 ? 13.721 41.642 -7.415 1.00 65.86 387 GLU A N 1
ATOM 1672 C CA . GLU A 1 230 ? 14.278 40.936 -8.585 1.00 67.33 387 GLU A CA 1
ATOM 1673 C C . GLU A 1 230 ? 13.381 41.095 -9.817 1.00 68.09 387 GLU A C 1
ATOM 1674 O O . GLU A 1 230 ? 12.326 40.472 -9.911 1.00 68.19 387 GLU A O 1
ATOM 1680 N N . LYS A 1 231 ? 13.842 41.906 -10.769 1.00 68.86 388 LYS A N 1
ATOM 1681 C CA . LYS A 1 231 ? 13.043 42.442 -11.876 1.00 69.34 388 LYS A CA 1
ATOM 1682 C C . LYS A 1 231 ? 13.022 43.948 -11.697 1.00 69.17 388 LYS A C 1
ATOM 1683 O O . LYS A 1 231 ? 13.556 44.455 -10.709 1.00 69.05 388 LYS A O 1
ATOM 1689 N N . SER A 1 245 ? 21.414 44.902 -5.075 1.00 62.22 402 SER A N 1
ATOM 1690 C CA . SER A 1 245 ? 20.036 45.050 -4.611 1.00 62.06 402 SER A CA 1
ATOM 1691 C C . SER A 1 245 ? 19.665 46.507 -4.235 1.00 60.91 402 SER A C 1
ATOM 1692 O O . SER A 1 245 ? 20.425 47.231 -3.603 1.00 61.80 402 SER A O 1
ATOM 1695 N N . ILE A 1 246 ? 18.469 46.885 -4.658 1.00 59.34 403 ILE A N 1
ATOM 1696 C CA . ILE A 1 246 ? 17.854 48.186 -4.482 1.00 57.15 403 ILE A CA 1
ATOM 1697 C C . ILE A 1 246 ? 17.455 48.477 -3.016 1.00 55.41 403 ILE A C 1
ATOM 1698 O O . ILE A 1 246 ? 16.868 47.625 -2.360 1.00 56.14 403 ILE A O 1
ATOM 1703 N N . PRO A 1 247 ? 17.805 49.676 -2.489 1.00 52.94 404 PRO A N 1
ATOM 1704 C CA . PRO A 1 247 ? 17.345 50.102 -1.164 1.00 50.74 404 PRO A CA 1
ATOM 1705 C C . PRO A 1 247 ? 15.810 50.287 -1.104 1.00 47.62 404 PRO A C 1
ATOM 1706 O O . PRO A 1 247 ? 15.170 50.594 -2.120 1.00 45.03 404 PRO A O 1
ATOM 1710 N N . LEU A 1 248 ? 15.256 50.093 0.087 1.00 45.25 405 LEU A N 1
ATOM 1711 C CA . LEU A 1 248 ? 13.801 50.160 0.314 1.00 43.53 405 LEU A CA 1
ATOM 1712 C C . LEU A 1 248 ? 13.458 51.235 1.336 1.00 41.69 405 LEU A C 1
ATOM 1713 O O . LEU A 1 248 ? 14.047 51.287 2.402 1.00 41.66 405 LEU A O 1
ATOM 1718 N N . VAL A 1 249 ? 12.465 52.047 1.011 1.00 40.55 406 VAL A N 1
ATOM 1719 C CA . VAL A 1 249 ? 11.796 52.840 2.027 1.00 38.23 406 VAL A CA 1
ATOM 1720 C C . VAL A 1 249 ? 10.387 52.257 2.217 1.00 37.05 406 VAL A C 1
ATOM 1721 O O . VAL A 1 249 ? 9.645 52.167 1.275 1.00 35.62 406 VAL A O 1
ATOM 1725 N N . LEU A 1 250 ? 10.040 51.887 3.439 1.00 36.28 407 LEU A N 1
ATOM 1726 C CA . LEU A 1 250 ? 8.730 51.248 3.660 1.00 36.82 407 LEU A CA 1
ATOM 1727 C C . LEU A 1 250 ? 7.908 52.141 4.565 1.00 35.19 407 LEU A C 1
ATOM 1728 O O . LEU A 1 250 ? 8.217 52.288 5.731 1.00 34.95 407 LEU A O 1
ATOM 1733 N N . CYS A 1 251 ? 6.867 52.742 4.012 1.00 34.80 408 CYS A N 1
ATOM 1734 C CA . CYS A 1 251 ? 5.968 53.538 4.844 1.00 35.58 408 CYS A CA 1
ATOM 1735 C C . CYS A 1 251 ? 4.704 52.728 5.119 1.00 35.04 408 CYS A C 1
ATOM 1736 O O . CYS A 1 251 ? 4.180 52.108 4.197 1.00 34.88 408 CYS A O 1
ATOM 1739 N N . ALA A 1 252 ? 4.193 52.764 6.348 1.00 33.37 409 ALA A N 1
ATOM 1740 C CA . ALA A 1 252 ? 2.864 52.148 6.570 1.00 33.30 409 ALA A CA 1
ATOM 1741 C C . ALA A 1 252 ? 2.176 52.592 7.809 1.00 33.10 409 ALA A C 1
ATOM 1742 O O . ALA A 1 252 ? 2.821 52.851 8.838 1.00 32.10 409 ALA A O 1
ATOM 1744 N N . ASP A 1 253 ? 0.847 52.644 7.698 1.00 32.30 410 ASP A N 1
ATOM 1745 C CA . ASP A 1 253 ? 0.011 52.549 8.867 1.00 31.54 410 ASP A CA 1
ATOM 1746 C C . ASP A 1 253 ? -0.150 51.061 9.124 1.00 32.44 410 ASP A C 1
ATOM 1747 O O . ASP A 1 253 ? -0.967 50.402 8.475 1.00 32.11 410 ASP A O 1
ATOM 1752 N N . LEU A 1 254 ? 0.549 50.554 10.133 1.00 32.43 411 LEU A N 1
ATOM 1753 C CA . LEU A 1 254 ? 0.524 49.177 10.463 1.00 32.54 411 LEU A CA 1
ATOM 1754 C C . LEU A 1 254 ? -0.507 48.781 11.485 1.00 34.08 411 LEU A C 1
ATOM 1755 O O . LEU A 1 254 ? -0.657 47.592 11.700 1.00 35.60 411 LEU A O 1
ATOM 1760 N N . ASN A 1 255 ? -1.171 49.744 12.144 1.00 32.55 412 ASN A N 1
ATOM 1761 C CA . ASN A 1 255 ? -2.107 49.460 13.212 1.00 32.63 412 ASN A CA 1
ATOM 1762 C C . ASN A 1 255 ? -1.467 48.583 14.294 1.00 34.49 412 ASN A C 1
ATOM 1763 O O . ASN A 1 255 ? -2.155 47.798 14.987 1.00 33.60 412 ASN A O 1
ATOM 1768 N N . SER A 1 256 ? -0.154 48.757 14.465 1.00 33.22 413 SER A N 1
ATOM 1769 C CA . SER A 1 256 ? 0.607 47.923 15.370 1.00 35.15 413 SER A CA 1
ATOM 1770 C C . SER A 1 256 ? 1.590 48.775 16.186 1.00 35.52 413 SER A C 1
ATOM 1771 O O . SER A 1 256 ? 2.308 49.584 15.626 1.00 34.38 413 SER A O 1
ATOM 1774 N N . LEU A 1 257 ? 1.650 48.521 17.486 1.00 38.07 414 LEU A N 1
ATOM 1775 C CA . LEU A 1 257 ? 2.519 49.270 18.424 1.00 39.27 414 LEU A CA 1
ATOM 1776 C C . LEU A 1 257 ? 3.962 48.788 18.341 1.00 40.58 414 LEU A C 1
ATOM 1777 O O . LEU A 1 257 ? 4.228 47.721 17.743 1.00 40.33 414 LEU A O 1
ATOM 1782 N N . PRO A 1 258 ? 4.914 49.587 18.879 1.00 41.57 415 PRO A N 1
ATOM 1783 C CA . PRO A 1 258 ? 6.308 49.168 18.688 1.00 42.15 415 PRO A CA 1
ATOM 1784 C C . PRO A 1 258 ? 6.659 47.834 19.334 1.00 43.50 415 PRO A C 1
ATOM 1785 O O . PRO A 1 258 ? 7.620 47.216 18.917 1.00 44.64 415 PRO A O 1
ATOM 1789 N N . ASP A 1 259 ? 5.893 47.368 20.314 1.00 45.69 416 ASP A N 1
ATOM 1790 C CA . ASP A 1 259 ? 6.211 46.086 20.962 1.00 47.13 416 ASP A CA 1
ATOM 1791 C C . ASP A 1 259 ? 5.525 44.866 20.307 1.00 46.66 416 ASP A C 1
ATOM 1792 O O . ASP A 1 259 ? 5.535 43.788 20.872 1.00 48.34 416 ASP A O 1
ATOM 1797 N N . SER A 1 260 ? 4.941 45.031 19.131 1.00 44.63 417 SER A N 1
ATOM 1798 C CA . SER A 1 260 ? 4.224 43.953 18.463 1.00 42.86 417 SER A CA 1
ATOM 1799 C C . SER A 1 260 ? 5.118 42.989 17.649 1.00 42.44 417 SER A C 1
ATOM 1800 O O . SER A 1 260 ? 6.271 43.302 17.310 1.00 41.27 417 SER A O 1
ATOM 1803 N N . GLY A 1 261 ? 4.553 41.831 17.291 1.00 41.12 418 GLY A N 1
ATOM 1804 C CA . GLY A 1 261 ? 5.203 40.930 16.331 1.00 39.72 418 GLY A CA 1
ATOM 1805 C C . GLY A 1 261 ? 5.501 41.612 15.012 1.00 38.74 418 GLY A C 1
ATOM 1806 O O . GLY A 1 261 ? 6.588 41.385 14.403 1.00 39.49 418 GLY A O 1
ATOM 1807 N N . VAL A 1 262 ? 4.568 42.465 14.554 1.00 37.77 419 VAL A N 1
ATOM 1808 C CA . VAL A 1 262 ? 4.748 43.197 13.266 1.00 36.66 419 VAL A CA 1
ATOM 1809 C C . VAL A 1 262 ? 6.049 44.009 13.283 1.00 37.81 419 VAL A C 1
ATOM 1810 O O . VAL A 1 262 ? 6.868 43.964 12.339 1.00 38.92 419 VAL A O 1
ATOM 1814 N N . VAL A 1 263 ? 6.263 44.743 14.375 1.00 39.09 420 VAL A N 1
ATOM 1815 C CA . VAL A 1 263 ? 7.410 45.634 14.426 1.00 39.28 420 VAL A CA 1
ATOM 1816 C C . VAL A 1 263 ? 8.703 44.836 14.678 1.00 40.02 420 VAL A C 1
ATOM 1817 O O . VAL A 1 263 ? 9.748 45.133 14.115 1.00 39.46 420 VAL A O 1
ATOM 1821 N N . GLU A 1 264 ? 8.597 43.788 15.475 1.00 41.42 421 GLU A N 1
ATOM 1822 C CA . GLU A 1 264 ? 9.736 42.932 15.722 1.00 43.38 421 GLU A CA 1
ATOM 1823 C C . GLU A 1 264 ? 10.215 42.278 14.422 1.00 43.51 421 GLU A C 1
ATOM 1824 O O . GLU A 1 264 ? 11.433 42.213 14.144 1.00 44.91 421 GLU A O 1
ATOM 1830 N N . TYR A 1 265 ? 9.256 41.878 13.589 1.00 42.90 422 TYR A N 1
ATOM 1831 C CA . TYR A 1 265 ? 9.538 41.227 12.318 1.00 42.15 422 TYR A CA 1
ATOM 1832 C C . TYR A 1 265 ? 10.288 42.172 11.358 1.00 42.56 422 TYR A C 1
ATOM 1833 O O . TYR A 1 265 ? 11.372 41.839 10.835 1.00 41.53 422 TYR A O 1
ATOM 1842 N N . LEU A 1 266 ? 9.729 43.360 11.136 1.00 41.46 423 LEU A N 1
ATOM 1843 C CA . LEU A 1 266 ? 10.396 44.354 10.293 1.00 41.17 423 LEU A CA 1
ATOM 1844 C C . LEU A 1 266 ? 11.777 44.791 10.827 1.00 41.88 423 LEU A C 1
ATOM 1845 O O . LEU A 1 266 ? 12.691 45.006 10.037 1.00 42.36 423 LEU A O 1
ATOM 1850 N N . SER A 1 267 ? 11.905 44.903 12.150 1.00 44.11 424 SER A N 1
ATOM 1851 C CA . SER A 1 267 ? 13.081 45.483 12.814 1.00 47.03 424 SER A CA 1
ATOM 1852 C C . SER A 1 267 ? 14.233 44.491 12.970 1.00 48.59 424 SER A C 1
ATOM 1853 O O . SER A 1 267 ? 15.403 44.878 12.858 1.00 49.41 424 SER A O 1
ATOM 1856 N N . ASN A 1 268 ? 13.902 43.234 13.250 1.00 49.70 425 ASN A N 1
ATOM 1857 C CA . ASN A 1 268 ? 14.927 42.218 13.473 1.00 51.08 425 ASN A CA 1
ATOM 1858 C C . ASN A 1 268 ? 15.168 41.313 12.272 1.00 50.96 425 ASN A C 1
ATOM 1859 O O . ASN A 1 268 ? 15.845 40.319 12.393 1.00 51.81 425 ASN A O 1
ATOM 1864 N N . GLY A 1 269 ? 14.579 41.623 11.126 1.00 51.20 426 GLY A N 1
ATOM 1865 C CA . GLY A 1 269 ? 14.783 40.803 9.931 1.00 50.72 426 GLY A CA 1
ATOM 1866 C C . GLY A 1 269 ? 14.090 39.449 9.971 1.00 51.58 426 GLY A C 1
ATOM 1867 O O . GLY A 1 269 ? 14.312 38.626 9.095 1.00 51.56 426 GLY A O 1
ATOM 1868 N N . GLY A 1 270 ? 13.265 39.211 10.995 1.00 51.93 427 GLY A N 1
ATOM 1869 C CA . GLY A 1 270 ? 12.457 37.994 11.086 1.00 52.36 427 GLY A CA 1
ATOM 1870 C C . GLY A 1 270 ? 11.684 37.851 12.379 1.00 52.30 427 GLY A C 1
ATOM 1871 O O . GLY A 1 270 ? 11.863 38.661 13.291 1.00 52.39 427 GLY A O 1
ATOM 1872 N N . VAL A 1 271 ? 10.817 36.829 12.443 1.00 52.37 428 VAL A N 1
ATOM 1873 C CA . VAL A 1 271 ? 10.163 36.376 13.695 1.00 52.43 428 VAL A CA 1
ATOM 1874 C C . VAL A 1 271 ? 10.045 34.854 13.821 1.00 52.66 428 VAL A C 1
ATOM 1875 O O . VAL A 1 271 ? 10.060 34.134 12.824 1.00 52.47 428 VAL A O 1
ATOM 1879 N N . ALA A 1 272 ? 9.908 34.407 15.076 1.00 53.73 429 ALA A N 1
ATOM 1880 C CA . ALA A 1 272 ? 9.576 33.036 15.439 1.00 53.74 429 ALA A CA 1
ATOM 1881 C C . ALA A 1 272 ? 8.218 32.690 14.865 1.00 54.26 429 ALA A C 1
ATOM 1882 O O . ALA A 1 272 ? 7.270 33.477 14.976 1.00 54.22 429 ALA A O 1
ATOM 1884 N N . ASP A 1 273 ? 8.118 31.508 14.261 1.00 54.47 430 ASP A N 1
ATOM 1885 C CA . ASP A 1 273 ? 6.851 31.075 13.686 1.00 54.73 430 ASP A CA 1
ATOM 1886 C C . ASP A 1 273 ? 5.820 30.637 14.714 1.00 54.62 430 ASP A C 1
ATOM 1887 O O . ASP A 1 273 ? 4.702 30.277 14.348 1.00 54.71 430 ASP A O 1
ATOM 1892 N N . ASN A 1 274 ? 6.189 30.676 15.989 1.00 54.20 431 ASN A N 1
ATOM 1893 C CA . ASN A 1 274 ? 5.202 30.554 17.056 1.00 54.81 431 ASN A CA 1
ATOM 1894 C C . ASN A 1 274 ? 5.035 31.817 17.891 1.00 53.94 431 ASN A C 1
ATOM 1895 O O . ASN A 1 274 ? 4.582 31.749 19.035 1.00 54.22 431 ASN A O 1
ATOM 1900 N N . HIS A 1 275 ? 5.385 32.975 17.336 1.00 53.14 432 HIS A N 1
ATOM 1901 C CA . HIS A 1 275 ? 5.120 34.237 18.043 1.00 52.03 432 HIS A CA 1
ATOM 1902 C C . HIS A 1 275 ? 3.680 34.229 18.557 1.00 51.03 432 HIS A C 1
ATOM 1903 O O . HIS A 1 275 ? 2.788 33.766 17.877 1.00 50.51 432 HIS A O 1
ATOM 1910 N N . LYS A 1 276 ? 3.463 34.737 19.759 1.00 51.33 433 LYS A N 1
ATOM 1911 C CA . LYS A 1 276 ? 2.137 34.857 20.324 1.00 52.02 433 LYS A CA 1
ATOM 1912 C C . LYS A 1 276 ? 1.128 35.623 19.434 1.00 52.08 433 LYS A C 1
ATOM 1913 O O . LYS A 1 276 ? -0.087 35.384 19.502 1.00 52.07 433 LYS A O 1
ATOM 1919 N N . ASP A 1 277 ? 1.619 36.535 18.595 1.00 51.39 434 ASP A N 1
ATOM 1920 C CA . ASP A 1 277 ? 0.738 37.307 17.700 1.00 50.88 434 ASP A CA 1
ATOM 1921 C C . ASP A 1 277 ? 0.030 36.454 16.655 1.00 50.96 434 ASP A C 1
ATOM 1922 O O . ASP A 1 277 ? -0.958 36.881 16.070 1.00 50.83 434 ASP A O 1
ATOM 1927 N N . PHE A 1 278 ? 0.556 35.259 16.416 1.00 51.89 435 PHE A N 1
ATOM 1928 C CA . PHE A 1 278 ? -0.057 34.321 15.486 1.00 52.27 435 PHE A CA 1
ATOM 1929 C C . PHE A 1 278 ? -1.288 33.562 15.999 1.00 54.00 435 PHE A C 1
ATOM 1930 O O . PHE A 1 278 ? -2.060 33.058 15.191 1.00 54.80 435 PHE A O 1
ATOM 1938 N N . LYS A 1 279 ? -1.463 33.466 17.316 1.00 55.62 436 LYS A N 1
ATOM 1939 C CA . LYS A 1 279 ? -2.618 32.772 17.934 1.00 57.00 436 LYS A CA 1
ATOM 1940 C C . LYS A 1 279 ? -3.388 31.764 17.032 1.00 57.68 436 LYS A C 1
ATOM 1941 O O . LYS A 1 279 ? -2.910 30.672 16.683 1.00 57.96 436 LYS A O 1
ATOM 1947 N N . GLU A 1 285 ? 2.604 26.496 9.200 1.00 53.09 442 GLU A N 1
ATOM 1948 C CA . GLU A 1 285 ? 3.163 25.855 7.992 1.00 52.73 442 GLU A CA 1
ATOM 1949 C C . GLU A 1 285 ? 3.172 26.737 6.715 1.00 53.13 442 GLU A C 1
ATOM 1950 O O . GLU A 1 285 ? 4.235 26.969 6.087 1.00 52.67 442 GLU A O 1
ATOM 1952 N N . CYS A 1 286 ? 1.988 27.207 6.309 1.00 51.83 443 CYS A N 1
ATOM 1953 C CA . CYS A 1 286 ? 1.872 28.119 5.174 1.00 51.61 443 CYS A CA 1
ATOM 1954 C C . CYS A 1 286 ? 2.691 29.439 5.329 1.00 50.47 443 CYS A C 1
ATOM 1955 O O . CYS A 1 286 ? 2.956 30.126 4.336 1.00 49.80 443 CYS A O 1
ATOM 1958 N N . LEU A 1 287 ? 3.105 29.756 6.559 1.00 49.57 444 LEU A N 1
ATOM 1959 C CA . LEU A 1 287 ? 3.887 30.970 6.846 1.00 49.28 444 LEU A CA 1
ATOM 1960 C C . LEU A 1 287 ? 5.220 31.024 6.110 1.00 49.55 444 LEU A C 1
ATOM 1961 O O . LEU A 1 287 ? 5.704 32.118 5.760 1.00 49.61 444 LEU A O 1
ATOM 1966 N N . MET A 1 288 ? 5.818 29.851 5.866 1.00 48.92 445 MET A N 1
ATOM 1967 C CA . MET A 1 288 ? 7.129 29.796 5.238 1.00 48.27 445 MET A CA 1
ATOM 1968 C C . MET A 1 288 ? 7.058 30.243 3.789 1.00 47.60 445 MET A C 1
ATOM 1969 O O . MET A 1 288 ? 8.087 30.588 3.200 1.00 47.56 445 MET A O 1
ATOM 1974 N N . ASN A 1 289 ? 5.847 30.301 3.244 1.00 47.68 446 ASN A N 1
ATOM 1975 C CA . ASN A 1 289 ? 5.598 30.837 1.896 1.00 48.38 446 ASN A CA 1
ATOM 1976 C C . ASN A 1 289 ? 6.105 32.284 1.775 1.00 48.70 446 ASN A C 1
ATOM 1977 O O . ASN A 1 289 ? 6.305 32.792 0.682 1.00 48.24 446 ASN A O 1
ATOM 1982 N N . PHE A 1 290 ? 6.288 32.938 2.923 1.00 49.86 447 PHE A N 1
ATOM 1983 C CA . PHE A 1 290 ? 6.666 34.362 2.970 1.00 51.32 447 PHE A CA 1
ATOM 1984 C C . PHE A 1 290 ? 8.077 34.585 3.484 1.00 53.81 447 PHE A C 1
ATOM 1985 O O . PHE A 1 290 ? 8.501 35.731 3.618 1.00 53.70 447 PHE A O 1
ATOM 1993 N N . SER A 1 291 ? 8.790 33.488 3.763 1.00 56.72 448 SER A N 1
ATOM 1994 C CA . SER A 1 291 ? 10.180 33.509 4.224 1.00 59.64 448 SER A CA 1
ATOM 1995 C C . SER A 1 291 ? 11.122 33.659 3.046 1.00 61.67 448 SER A C 1
ATOM 1996 O O . SER A 1 291 ? 10.944 32.975 2.029 1.00 62.51 448 SER A O 1
ATOM 1999 N N . CYS A 1 292 ? 12.107 34.560 3.181 1.00 63.79 449 CYS A N 1
ATOM 2000 C CA . CYS A 1 292 ? 13.097 34.880 2.135 1.00 66.14 449 CYS A CA 1
ATOM 2001 C C . CYS A 1 292 ? 13.968 36.066 2.524 1.00 65.87 449 CYS A C 1
ATOM 2002 O O . CYS A 1 292 ? 15.182 35.932 2.671 1.00 66.58 449 CYS A O 1
ATOM 2005 N N . GLU A 1 300 ? 12.282 26.007 9.986 1.00 73.23 457 GLU A N 1
ATOM 2006 C CA . GLU A 1 300 ? 13.487 26.137 10.814 1.00 73.42 457 GLU A CA 1
ATOM 2007 C C . GLU A 1 300 ? 13.161 26.931 12.098 1.00 72.49 457 GLU A C 1
ATOM 2008 O O . GLU A 1 300 ? 14.006 27.105 12.985 1.00 73.02 457 GLU A O 1
ATOM 2014 N N . GLY A 1 301 ? 11.911 27.378 12.198 1.00 71.16 458 GLY A N 1
ATOM 2015 C CA . GLY A 1 301 ? 11.424 28.061 13.390 1.00 69.29 458 GLY A CA 1
ATOM 2016 C C . GLY A 1 301 ? 11.195 29.543 13.161 1.00 67.75 458 GLY A C 1
ATOM 2017 O O . GLY A 1 301 ? 10.495 30.178 13.930 1.00 67.24 458 GLY A O 1
ATOM 2018 N N . ARG A 1 302 ? 11.783 30.086 12.095 1.00 66.51 459 ARG A N 1
ATOM 2019 C CA . ARG A 1 302 ? 11.793 31.529 11.882 1.00 65.11 459 ARG A CA 1
ATOM 2020 C C . ARG A 1 302 ? 11.402 31.935 10.476 1.00 64.00 459 ARG A C 1
ATOM 2021 O O . ARG A 1 302 ? 11.834 31.317 9.498 1.00 64.01 459 ARG A O 1
ATOM 2029 N N . ILE A 1 303 ? 10.563 32.966 10.376 1.00 61.92 460 ILE A N 1
ATOM 2030 C CA . ILE A 1 303 ? 10.256 33.556 9.086 1.00 59.49 460 ILE A CA 1
ATOM 2031 C C . ILE A 1 303 ? 11.209 34.718 8.917 1.00 58.44 460 ILE A C 1
ATOM 2032 O O . ILE A 1 303 ? 11.364 35.531 9.809 1.00 58.53 460 ILE A O 1
ATOM 2037 N N . THR A 1 304 ? 11.797 34.808 7.741 1.00 56.70 461 THR A N 1
ATOM 2038 C CA . THR A 1 304 ? 12.994 35.579 7.514 1.00 56.06 461 THR A CA 1
ATOM 2039 C C . THR A 1 304 ? 12.786 36.587 6.389 1.00 54.95 461 THR A C 1
ATOM 2040 O O . THR A 1 304 ? 12.130 36.272 5.388 1.00 54.43 461 THR A O 1
ATOM 2044 N N . HIS A 1 305 ? 13.344 37.789 6.521 1.00 53.79 462 HIS A N 1
ATOM 2045 C CA . HIS A 1 305 ? 13.437 38.658 5.344 1.00 52.93 462 HIS A CA 1
ATOM 2046 C C . HIS A 1 305 ? 14.854 39.180 5.209 1.00 52.68 462 HIS A C 1
ATOM 2047 O O . HIS A 1 305 ? 15.582 39.269 6.192 1.00 52.43 462 HIS A O 1
ATOM 2054 N N . GLY A 1 306 ? 15.236 39.547 4.000 1.00 52.81 463 GLY A N 1
ATOM 2055 C CA . GLY A 1 306 ? 16.616 39.937 3.762 1.00 52.88 463 GLY A CA 1
ATOM 2056 C C . GLY A 1 306 ? 16.803 41.427 3.743 1.00 53.11 463 GLY A C 1
ATOM 2057 O O . GLY A 1 306 ? 17.896 41.932 3.450 1.00 53.52 463 GLY A O 1
ATOM 2058 N N . PHE A 1 307 ? 15.746 42.168 4.038 1.00 52.39 464 PHE A N 1
ATOM 2059 C CA . PHE A 1 307 ? 15.927 43.598 4.168 1.00 51.59 464 PHE A CA 1
ATOM 2060 C C . PHE A 1 307 ? 16.546 43.751 5.545 1.00 51.32 464 PHE A C 1
ATOM 2061 O O . PHE A 1 307 ? 16.531 42.799 6.347 1.00 53.05 464 PHE A O 1
ATOM 2069 N N . GLN A 1 308 ? 17.187 44.878 5.784 1.00 49.94 465 GLN A N 1
ATOM 2070 C CA . GLN A 1 308 ? 17.792 45.131 7.078 1.00 48.98 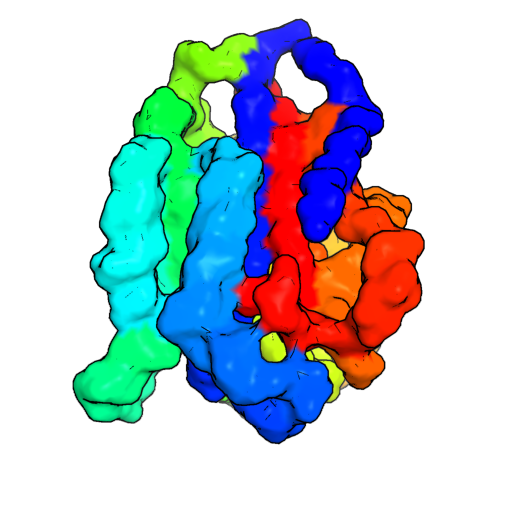465 GLN A CA 1
ATOM 2071 C C . GLN A 1 308 ? 17.269 46.499 7.423 1.00 47.44 465 GLN A C 1
ATOM 2072 O O . GLN A 1 308 ? 17.837 47.508 6.992 1.00 47.81 465 GLN A O 1
ATOM 2078 N N . LEU A 1 309 ? 16.131 46.522 8.113 1.00 46.34 466 LEU A N 1
ATOM 2079 C CA . LEU A 1 309 ? 15.340 47.752 8.200 1.00 44.64 466 LEU A CA 1
ATOM 2080 C C . LEU A 1 309 ? 15.483 48.358 9.568 1.00 43.71 466 LEU A C 1
ATOM 2081 O O . LEU A 1 309 ? 15.748 47.647 10.544 1.00 42.39 466 LEU A O 1
ATOM 2086 N N . LYS A 1 310 ? 15.304 49.680 9.600 1.00 42.91 467 LYS A N 1
ATOM 2087 C CA . LYS A 1 310 ? 15.350 50.440 10.814 1.00 42.82 467 LYS A CA 1
ATOM 2088 C C . LYS A 1 310 ? 14.189 51.453 10.774 1.00 41.42 467 LYS A C 1
ATOM 2089 O O . LYS A 1 310 ? 13.894 52.010 9.724 1.00 39.31 467 LYS A O 1
ATOM 2095 N N . SER A 1 311 ? 13.534 51.674 11.908 1.00 40.90 468 SER A N 1
ATOM 2096 C CA . SER A 1 311 ? 12.507 52.710 11.930 1.00 42.66 468 SER A CA 1
ATOM 2097 C C . SER A 1 311 ? 13.165 54.094 12.027 1.00 42.67 468 SER A C 1
ATOM 2098 O O . SER A 1 311 ? 14.007 54.305 12.892 1.00 42.87 468 SER A O 1
ATOM 2101 N N . ALA A 1 312 ? 12.770 55.029 11.172 1.00 43.59 469 ALA A N 1
ATOM 2102 C CA . ALA A 1 312 ? 13.281 56.400 11.263 1.00 43.90 469 ALA A CA 1
ATOM 2103 C C . ALA A 1 312 ? 13.058 57.051 12.626 1.00 44.60 469 ALA A C 1
ATOM 2104 O O . ALA A 1 312 ? 13.785 57.989 12.982 1.00 45.08 469 ALA A O 1
ATOM 2106 N N . TYR A 1 313 ? 12.054 56.569 13.367 1.00 44.87 470 TYR A N 1
ATOM 2107 C CA . TYR A 1 313 ? 11.612 57.192 14.596 1.00 45.30 470 TYR A CA 1
ATOM 2108 C C . TYR A 1 313 ? 11.838 56.273 15.756 1.00 47.74 470 TYR A C 1
ATOM 2109 O O . TYR A 1 313 ? 11.194 56.420 16.793 1.00 48.02 470 TYR A O 1
ATOM 2118 N N . GLU A 1 314 ? 12.752 55.319 15.608 1.00 50.68 471 GLU A N 1
ATOM 2119 C CA . GLU A 1 314 ? 12.995 54.359 16.680 1.00 53.57 471 GLU A CA 1
ATOM 2120 C C . GLU A 1 314 ? 13.436 55.059 17.961 1.00 55.17 471 GLU A C 1
ATOM 2121 O O . GLU A 1 314 ? 13.898 56.196 17.917 1.00 55.30 471 GLU A O 1
ATOM 2127 N N . ASN A 1 315 ? 13.267 54.356 19.082 1.00 57.11 472 ASN A N 1
ATOM 2128 C CA . ASN A 1 315 ? 13.532 54.878 20.443 1.00 59.01 472 ASN A CA 1
ATOM 2129 C C . ASN A 1 315 ? 12.689 56.070 20.825 1.00 58.97 472 ASN A C 1
ATOM 2130 O O . ASN A 1 315 ? 13.193 57.051 21.393 1.00 59.79 472 ASN A O 1
ATOM 2135 N N . ASN A 1 316 ? 11.403 55.984 20.480 1.00 58.33 473 ASN A N 1
ATOM 2136 C CA . ASN A 1 316 ? 10.382 56.819 21.098 1.00 57.21 473 ASN A CA 1
ATOM 2137 C C . ASN A 1 316 ? 10.487 58.315 20.779 1.00 56.01 473 ASN A C 1
ATOM 2138 O O . ASN A 1 316 ? 10.248 59.160 21.646 1.00 56.29 473 ASN A O 1
ATOM 2143 N N . LEU A 1 317 ? 10.818 58.649 19.536 1.00 54.25 474 LEU A N 1
ATOM 2144 C CA . LEU A 1 317 ? 10.902 60.050 19.128 1.00 52.23 474 LEU A CA 1
ATOM 2145 C C . LEU A 1 317 ? 9.530 60.763 18.978 1.00 51.08 474 LEU A C 1
ATOM 2146 O O . LEU A 1 317 ? 9.466 61.990 19.024 1.00 50.36 474 LEU A O 1
ATOM 2151 N N . MET A 1 318 ? 8.454 59.999 18.748 1.00 48.74 475 MET A N 1
ATOM 2152 C CA . MET A 1 318 ? 7.066 60.506 18.871 1.00 46.05 475 MET A CA 1
ATOM 2153 C C . MET A 1 318 ? 6.427 59.686 19.977 1.00 45.33 475 MET A C 1
ATOM 2154 O O . MET A 1 318 ? 6.707 58.478 20.105 1.00 45.91 475 MET A O 1
ATOM 2159 N N . PRO A 1 319 ? 5.633 60.326 20.859 1.00 43.25 476 PRO A N 1
ATOM 2160 C CA . PRO A 1 319 ? 4.996 59.467 21.847 1.00 42.39 476 PRO A CA 1
ATOM 2161 C C . PRO A 1 319 ? 3.752 58.774 21.260 1.00 39.96 476 PRO A C 1
ATOM 2162 O O . PRO A 1 319 ? 3.224 57.887 21.863 1.00 40.26 476 PRO A O 1
ATOM 2166 N N . TYR A 1 320 ? 3.275 59.236 20.122 1.00 37.71 477 TYR A N 1
ATOM 2167 C CA . TYR A 1 320 ? 2.147 58.602 19.472 1.00 37.41 477 TYR A CA 1
ATOM 2168 C C . TYR A 1 320 ? 2.099 59.111 18.043 1.00 36.05 477 TYR A C 1
ATOM 2169 O O . TYR A 1 320 ? 2.736 60.108 17.679 1.00 36.70 477 TYR A O 1
ATOM 2178 N N . THR A 1 321 ? 1.333 58.423 17.223 1.00 33.66 478 THR A N 1
ATOM 2179 C CA . THR A 1 321 ? 1.231 58.743 15.844 1.00 33.71 478 THR A CA 1
ATOM 2180 C C . THR A 1 321 ? -0.293 58.800 15.550 1.00 32.66 478 THR A C 1
ATOM 2181 O O . THR A 1 321 ? -0.751 59.460 14.638 1.00 34.62 478 THR A O 1
ATOM 2185 N N . ASN A 1 322 ? -1.079 58.082 16.329 1.00 32.29 479 ASN A N 1
ATOM 2186 C CA . ASN A 1 322 ? -2.542 58.146 16.203 1.00 31.51 479 ASN A CA 1
ATOM 2187 C C . ASN A 1 322 ? -2.949 58.679 17.540 1.00 30.72 479 ASN A C 1
ATOM 2188 O O . ASN A 1 322 ? -2.454 58.230 18.549 1.00 30.97 479 ASN A O 1
ATOM 2193 N N . TYR A 1 323 ? -3.827 59.673 17.541 1.00 31.83 480 TYR A N 1
ATOM 2194 C CA . TYR A 1 323 ? -4.106 60.420 18.762 1.00 32.62 480 TYR A CA 1
ATOM 2195 C C . TYR A 1 323 ? -5.591 60.591 18.845 1.00 32.14 480 TYR A C 1
ATOM 2196 O O . TYR A 1 323 ? -6.137 61.403 18.128 1.00 31.19 480 TYR A O 1
ATOM 2205 N N . THR A 1 324 ? -6.259 59.812 19.705 1.00 32.91 481 THR A N 1
ATOM 2206 C CA . THR A 1 324 ? -7.721 59.945 19.841 1.00 32.93 481 THR A CA 1
ATOM 2207 C C . THR A 1 324 ? -8.026 59.845 21.314 1.00 34.27 481 THR A C 1
ATOM 2208 O O . THR A 1 324 ? -7.104 59.571 22.136 1.00 33.85 481 THR A O 1
ATOM 2212 N N . PHE A 1 325 ? -9.287 60.094 21.693 1.00 35.30 482 PHE A N 1
ATOM 2213 C CA . PHE A 1 325 ? -9.640 60.049 23.106 1.00 36.09 482 PHE A CA 1
ATOM 2214 C C . PHE A 1 325 ? -9.359 58.662 23.653 1.00 37.14 482 PHE A C 1
ATOM 2215 O O . PHE A 1 325 ? -8.695 58.527 24.723 1.00 37.91 482 PHE A O 1
ATOM 2223 N N . ASP A 1 326 ? -9.813 57.620 22.935 1.00 37.83 483 ASP A N 1
ATOM 2224 C CA . ASP A 1 326 ? -9.677 56.245 23.432 1.00 39.27 483 ASP A CA 1
ATOM 2225 C C . ASP A 1 326 ? -8.319 55.611 23.141 1.00 38.78 483 ASP A C 1
ATOM 2226 O O . ASP A 1 326 ? -7.919 54.691 23.826 1.00 40.47 483 ASP A O 1
ATOM 2231 N N . PHE A 1 327 ? -7.589 56.095 22.145 1.00 37.93 484 PHE A N 1
ATOM 2232 C CA . PHE A 1 327 ? -6.335 55.424 21.813 1.00 36.41 484 PHE A CA 1
ATOM 2233 C C . PHE A 1 327 ? -5.268 56.407 21.360 1.00 35.16 484 PHE A C 1
ATOM 2234 O O . PHE A 1 327 ? -5.490 57.159 20.432 1.00 35.30 484 PHE A O 1
ATOM 2242 N N . LYS A 1 328 ? -4.114 56.349 22.000 1.00 35.09 485 LYS A N 1
ATOM 2243 C CA . LYS A 1 328 ? -2.949 57.138 21.593 1.00 34.77 485 LYS A CA 1
ATOM 2244 C C . LYS A 1 328 ? -1.799 56.164 21.475 1.00 34.01 485 LYS A C 1
ATOM 2245 O O . LYS A 1 328 ? -1.515 55.499 22.414 1.00 34.88 485 LYS A O 1
ATOM 2251 N N . GLY A 1 329 ? -1.138 56.056 20.330 1.00 33.61 486 GLY A N 1
ATOM 2252 C CA . GLY A 1 329 ? 0.023 55.149 20.294 1.00 33.26 486 GLY A CA 1
ATOM 2253 C C . GLY A 1 329 ? 0.720 55.353 18.989 1.00 32.78 486 GLY A C 1
ATOM 2254 O O . GLY A 1 329 ? 0.168 56.022 18.097 1.00 32.52 486 GLY A O 1
ATOM 2255 N N . VAL A 1 330 ? 1.948 54.845 18.890 1.00 32.12 487 VAL A N 1
ATOM 2256 C CA . VAL A 1 330 ? 2.681 54.858 17.640 1.00 30.98 487 VAL A CA 1
ATOM 2257 C C . VAL A 1 330 ? 2.243 53.630 16.823 1.00 32.02 487 VAL A C 1
ATOM 2258 O O . VAL A 1 330 ? 2.520 52.486 17.211 1.00 31.23 487 VAL A O 1
ATOM 2262 N N . ILE A 1 331 ? 1.539 53.865 15.704 1.00 31.64 488 ILE A N 1
ATOM 2263 C CA . ILE A 1 331 ? 1.114 52.736 14.828 1.00 32.29 488 ILE A CA 1
ATOM 2264 C C . ILE A 1 331 ? 1.510 52.954 13.357 1.00 31.90 488 ILE A C 1
ATOM 2265 O O . ILE A 1 331 ? 1.254 52.094 12.516 1.00 32.78 488 ILE A O 1
ATOM 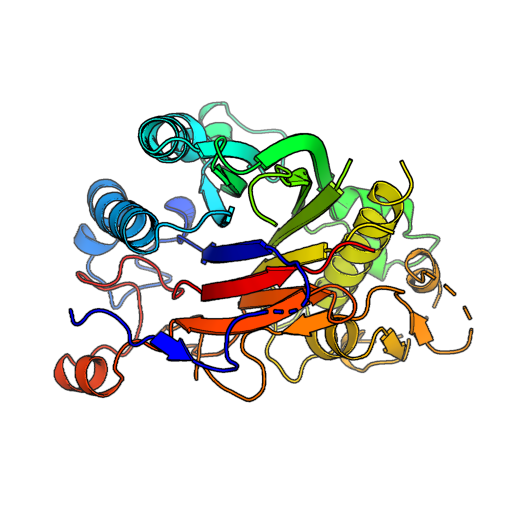2270 N N . ASP A 1 332 ? 2.168 54.078 13.070 1.00 32.17 489 ASP A N 1
ATOM 2271 C CA . ASP A 1 332 ? 2.596 54.464 11.723 1.00 32.55 489 ASP A CA 1
ATOM 2272 C C . ASP A 1 332 ? 4.130 54.521 11.735 1.00 33.12 489 ASP A C 1
ATOM 2273 O O . ASP A 1 332 ? 4.721 54.812 12.786 1.00 32.50 489 ASP A O 1
ATOM 2278 N N . TYR A 1 333 ? 4.761 54.217 10.604 1.00 33.08 490 TYR A N 1
ATOM 2279 C CA . TYR A 1 333 ? 6.202 53.929 10.585 1.00 33.48 490 TYR A CA 1
ATOM 2280 C C . TYR A 1 333 ? 6.800 54.300 9.255 1.00 33.49 490 TYR A C 1
ATOM 2281 O O . TYR A 1 333 ? 6.140 54.208 8.228 1.00 33.19 490 TYR A O 1
ATOM 2290 N N . ILE A 1 334 ? 8.041 54.784 9.289 1.00 33.62 491 ILE A N 1
ATOM 2291 C CA . ILE A 1 334 ? 8.872 54.857 8.074 1.00 34.94 491 ILE A CA 1
ATOM 2292 C C . ILE A 1 334 ? 10.126 54.017 8.367 1.00 35.27 491 ILE A C 1
ATOM 2293 O O . ILE A 1 334 ? 10.862 54.278 9.321 1.00 35.55 491 ILE A O 1
ATOM 2298 N N . PHE A 1 335 ? 10.309 52.973 7.567 1.00 35.82 492 PHE A N 1
ATOM 2299 C CA . PHE A 1 335 ? 11.385 52.005 7.733 1.00 35.38 492 PHE A CA 1
ATOM 2300 C C . PHE A 1 335 ? 12.274 52.138 6.516 1.00 35.89 492 PHE A C 1
ATOM 2301 O O . PHE A 1 335 ? 11.801 52.447 5.450 1.00 35.02 492 PHE A O 1
ATOM 2309 N N . TYR A 1 336 ? 13.575 51.936 6.682 1.00 37.92 493 TYR A N 1
ATOM 2310 C CA . TYR A 1 336 ? 14.504 52.114 5.567 1.00 39.32 493 TYR A CA 1
ATOM 2311 C C . TYR A 1 336 ? 15.624 51.069 5.667 1.00 40.54 493 TYR A C 1
ATOM 2312 O O . TYR A 1 336 ? 15.947 50.608 6.763 1.00 39.34 493 TYR A O 1
ATOM 2321 N N . SER A 1 337 ? 16.204 50.710 4.515 1.00 43.10 494 SER A N 1
ATOM 2322 C CA . SER A 1 337 ? 17.359 49.793 4.455 1.00 45.71 494 SER A CA 1
ATOM 2323 C C . SER A 1 337 ? 18.576 50.447 5.087 1.00 46.52 494 SER A C 1
ATOM 2324 O O . SER A 1 337 ? 19.215 51.311 4.479 1.00 46.17 494 SER A O 1
ATOM 2327 N N . LYS A 1 338 ? 18.897 50.019 6.297 1.00 48.63 495 LYS A N 1
ATOM 2328 C CA . LYS A 1 338 ? 20.011 50.584 7.039 1.00 51.01 495 LYS A CA 1
ATOM 2329 C C . LYS A 1 338 ? 21.363 50.340 6.358 1.00 52.77 495 LYS A C 1
ATOM 2330 O O . LYS A 1 338 ? 22.320 51.041 6.664 1.00 53.50 495 LYS A O 1
ATOM 2336 N N . THR A 1 339 ? 21.433 49.372 5.440 1.00 54.30 496 THR A N 1
ATOM 2337 C CA . THR A 1 339 ? 22.635 49.148 4.608 1.00 56.05 496 THR A CA 1
ATOM 2338 C C . THR A 1 339 ? 22.957 50.333 3.712 1.00 55.59 496 THR A C 1
ATOM 2339 O O . THR A 1 339 ? 24.124 50.687 3.531 1.00 56.44 496 THR A O 1
ATOM 2343 N N . HIS A 1 340 ? 21.920 50.946 3.158 1.00 55.48 497 HIS A N 1
ATOM 2344 C CA . HIS A 1 340 ? 22.064 51.888 2.043 1.00 55.12 497 HIS A CA 1
ATOM 2345 C C . HIS A 1 340 ? 21.927 53.343 2.434 1.00 54.24 497 HIS A C 1
ATOM 2346 O O . HIS A 1 340 ? 22.296 54.231 1.652 1.00 53.89 497 HIS A O 1
ATOM 2353 N N . MET A 1 341 ? 21.339 53.569 3.611 1.00 53.12 498 MET A N 1
ATOM 2354 C CA . MET A 1 341 ? 20.813 54.871 4.013 1.00 52.53 498 MET A CA 1
ATOM 2355 C C . MET A 1 341 ? 21.057 55.126 5.483 1.00 52.52 498 MET A C 1
ATOM 2356 O O . MET A 1 341 ? 21.129 54.190 6.271 1.00 52.50 498 MET A O 1
ATOM 2361 N N . ASN A 1 342 ? 21.198 56.407 5.828 1.00 52.76 499 ASN A N 1
ATOM 2362 C CA . ASN A 1 342 ? 21.245 56.870 7.215 1.00 53.53 499 ASN A CA 1
ATOM 2363 C C . ASN A 1 342 ? 20.076 57.798 7.448 1.00 52.64 499 ASN A C 1
ATOM 2364 O O . ASN A 1 342 ? 19.637 58.450 6.502 1.00 52.65 499 ASN A O 1
ATOM 2369 N N . VAL A 1 343 ? 19.621 57.914 8.700 1.00 52.82 500 VAL A N 1
ATOM 2370 C CA . VAL A 1 343 ? 18.673 58.982 9.051 1.00 52.55 500 VAL A CA 1
ATOM 2371 C C . VAL A 1 343 ? 19.419 60.216 9.514 1.00 52.40 500 VAL A C 1
ATOM 2372 O O . VAL A 1 343 ? 20.182 60.146 10.483 1.00 52.75 500 VAL A O 1
ATOM 2376 N N . GLU A 1 344 ? 19.147 61.344 8.870 1.00 52.16 501 GLU A N 1
ATOM 2377 C CA . GLU A 1 344 ? 19.727 62.616 9.261 1.00 52.40 501 GLU A CA 1
ATOM 2378 C C . GLU A 1 344 ? 18.875 63.332 10.299 1.00 51.48 501 GLU A C 1
ATOM 2379 O O . GLU A 1 344 ? 19.402 64.008 11.198 1.00 51.16 501 GLU A O 1
ATOM 2385 N N . GLY A 1 345 ? 17.556 63.172 10.168 1.00 49.56 502 GLY A N 1
ATOM 2386 C CA . GLY A 1 345 ? 16.633 63.784 11.103 1.00 48.08 502 GLY A CA 1
ATOM 2387 C C . GLY A 1 345 ? 15.168 63.468 10.838 1.00 46.82 502 GLY A C 1
ATOM 2388 O O . GLY A 1 345 ? 14.779 63.030 9.740 1.00 46.22 502 GLY A O 1
ATOM 2389 N N . VAL A 1 346 ? 14.358 63.723 11.852 1.00 45.45 503 VAL A N 1
ATOM 2390 C CA . VAL A 1 346 ? 12.891 63.583 11.745 1.00 44.06 503 VAL A CA 1
ATOM 2391 C C . VAL A 1 346 ? 12.180 64.857 12.213 1.00 43.82 503 VAL A C 1
ATOM 2392 O O . VAL A 1 346 ? 12.739 65.613 13.023 1.00 43.86 503 VAL A O 1
ATOM 2396 N N . LEU A 1 347 ? 10.969 65.110 11.687 1.00 41.88 504 LEU A N 1
ATOM 2397 C CA . LEU A 1 347 ? 10.017 66.030 12.310 1.00 39.57 504 LEU A CA 1
ATOM 2398 C C . LEU A 1 347 ? 9.459 65.506 13.646 1.00 40.12 504 LEU A C 1
ATOM 2399 O O . LEU A 1 347 ? 8.726 64.480 13.707 1.00 39.84 504 LEU A O 1
ATOM 2404 N N . GLY A 1 348 ? 9.775 66.206 14.734 1.00 38.58 505 GLY A N 1
ATOM 2405 C CA . GLY A 1 348 ? 9.433 65.698 16.070 1.00 38.02 505 GLY A CA 1
ATOM 2406 C C . GLY A 1 348 ? 7.968 65.984 16.373 1.00 38.87 505 GLY A C 1
ATOM 2407 O O . GLY A 1 348 ? 7.297 66.579 15.571 1.00 37.77 505 GLY A O 1
ATOM 2408 N N . PRO A 1 349 ? 7.476 65.595 17.560 1.00 39.67 506 PRO A N 1
ATOM 2409 C CA . PRO A 1 349 ? 6.034 65.713 17.841 1.00 41.20 506 PRO A CA 1
ATOM 2410 C C . PRO A 1 349 ? 5.491 67.157 17.902 1.00 42.91 506 PRO A C 1
ATOM 2411 O O . PRO A 1 349 ? 6.280 68.135 18.042 1.00 42.69 506 PRO A O 1
ATOM 2415 N N . LEU A 1 350 ? 4.166 67.295 17.757 1.00 43.11 507 LEU A N 1
ATOM 2416 C CA . LEU A 1 350 ? 3.476 68.563 18.027 1.00 43.68 507 LEU A CA 1
ATOM 2417 C C . LEU A 1 350 ? 3.720 68.894 19.475 1.00 44.18 507 LEU A C 1
ATOM 2418 O O . LEU A 1 350 ? 3.727 68.007 20.335 1.00 42.24 507 LEU A O 1
ATOM 2423 N N . ASP A 1 351 ? 4.021 70.170 19.737 1.00 45.55 508 ASP A N 1
ATOM 2424 C CA . ASP A 1 351 ? 4.405 70.555 21.092 1.00 46.10 508 ASP A CA 1
ATOM 2425 C C . ASP A 1 351 ? 3.280 70.148 22.035 1.00 45.17 508 ASP A C 1
ATOM 2426 O O . ASP A 1 351 ? 2.156 70.621 21.897 1.00 45.71 508 ASP A O 1
ATOM 2431 N N . PRO A 1 352 ? 3.571 69.238 22.947 1.00 44.42 509 PRO A N 1
ATOM 2432 C CA . PRO A 1 352 ? 2.562 68.675 23.824 1.00 44.78 509 PRO A CA 1
ATOM 2433 C C . PRO A 1 352 ? 1.930 69.713 24.746 1.00 45.50 509 PRO A C 1
ATOM 2434 O O . PRO A 1 352 ? 0.785 69.535 25.179 1.00 44.13 509 PRO A O 1
ATOM 2438 N N . GLN A 1 353 ? 2.674 70.775 25.059 1.00 45.38 510 GLN A N 1
ATOM 2439 C CA . GLN A 1 353 ? 2.138 71.773 25.982 1.00 45.34 510 GLN A CA 1
ATOM 2440 C C . GLN A 1 353 ? 1.008 72.489 25.302 1.00 44.75 510 GLN A C 1
ATOM 2441 O O . GLN A 1 353 ? 0.015 72.794 25.947 1.00 44.81 510 GLN A O 1
ATOM 2447 N N . TRP A 1 354 ? 1.160 72.727 24.000 1.00 44.17 511 TRP A N 1
ATOM 2448 C CA . TRP A 1 354 ? 0.119 73.351 23.181 1.00 44.87 511 TRP A CA 1
ATOM 2449 C C . TRP A 1 354 ? -1.210 72.584 23.189 1.00 45.16 511 TRP A C 1
ATOM 2450 O O . TRP A 1 354 ? -2.283 73.197 23.129 1.00 44.89 511 TRP A O 1
ATOM 2461 N N . LEU A 1 355 ? -1.118 71.251 23.227 1.00 45.10 512 LEU A N 1
ATOM 2462 C CA . LEU A 1 355 ? -2.301 70.390 23.310 1.00 44.57 512 LEU A CA 1
ATOM 2463 C C . LEU A 1 355 ? -2.915 70.466 24.692 1.00 43.75 512 LEU A C 1
ATOM 2464 O O . LEU A 1 355 ? -4.149 70.477 24.818 1.00 43.60 512 LEU A O 1
ATOM 2469 N N . VAL A 1 356 ? -2.097 70.480 25.741 1.00 43.43 513 VAL A N 1
ATOM 2470 C CA . VAL A 1 356 ? -2.721 70.661 27.059 1.00 44.64 513 VAL A CA 1
ATOM 2471 C C . VAL A 1 356 ? -3.278 72.076 27.229 1.00 43.80 513 VAL A C 1
ATOM 2472 O O . VAL A 1 356 ? -4.379 72.213 27.707 1.00 43.67 513 VAL A O 1
ATOM 2476 N N . GLU A 1 357 ? -2.558 73.086 26.755 1.00 44.05 514 GLU A N 1
ATOM 2477 C CA . GLU A 1 357 ? -3.041 74.469 26.737 1.00 45.28 514 GLU A CA 1
ATOM 2478 C C . GLU A 1 357 ? -4.410 74.532 26.065 1.00 43.85 514 GLU A C 1
ATOM 2479 O O . GLU A 1 357 ? -5.311 75.248 26.532 1.00 43.82 514 GLU A O 1
ATOM 2485 N N . ASN A 1 358 ? -4.589 73.764 24.986 1.00 41.53 515 ASN A N 1
ATOM 2486 C CA . ASN A 1 358 ? -5.828 73.834 24.238 1.00 39.53 515 ASN A CA 1
ATOM 2487 C C . ASN A 1 358 ? -6.837 72.757 24.560 1.00 38.72 515 ASN A C 1
ATOM 2488 O O . ASN A 1 358 ? -7.853 72.628 23.864 1.00 38.29 515 ASN A O 1
ATOM 2493 N N . ASN A 1 359 ? -6.561 72.017 25.644 1.00 37.89 516 ASN A N 1
ATOM 2494 C CA . ASN A 1 359 ? -7.402 70.955 26.123 1.00 37.69 516 ASN A CA 1
ATOM 2495 C C . ASN A 1 359 ? -7.790 69.973 24.996 1.00 39.25 516 ASN A C 1
ATOM 2496 O O . ASN A 1 359 ? -8.968 69.599 24.870 1.00 37.85 516 ASN A O 1
ATOM 2501 N N . ILE A 1 360 ? -6.792 69.576 24.202 1.00 39.30 517 ILE A N 1
ATOM 2502 C CA . ILE A 1 360 ? -7.001 68.667 23.066 1.00 39.55 517 ILE A CA 1
ATOM 2503 C C . ILE A 1 360 ? -6.654 67.251 23.468 1.00 38.88 517 ILE A C 1
ATOM 2504 O O . ILE A 1 360 ? -5.472 66.888 23.589 1.00 39.54 517 ILE A O 1
ATOM 2509 N N . THR A 1 361 ? -7.694 66.450 23.708 1.00 38.58 518 THR A N 1
ATOM 2510 C CA . THR A 1 361 ? -7.511 65.063 24.164 1.00 38.44 518 THR A CA 1
ATOM 2511 C C . THR A 1 361 ? -7.656 64.047 23.058 1.00 37.62 518 THR A C 1
ATOM 2512 O O . THR A 1 361 ? -7.404 62.897 23.289 1.00 38.51 518 THR A O 1
ATOM 2516 N N . GLY A 1 362 ? -8.076 64.477 21.881 1.00 37.38 519 GLY A N 1
ATOM 2517 C CA . GLY A 1 362 ? -8.225 63.571 20.756 1.00 36.42 519 GLY A CA 1
ATOM 2518 C C . GLY A 1 362 ? -8.323 64.376 19.488 1.00 36.59 519 GLY A C 1
ATOM 2519 O O . GLY A 1 362 ? -8.757 65.553 19.512 1.00 36.00 519 GLY A O 1
ATOM 2520 N N . CYS A 1 363 ? -7.916 63.738 18.385 1.00 34.60 520 CYS A N 1
ATOM 2521 C CA . CYS A 1 363 ? -8.021 64.289 17.034 1.00 33.88 520 CYS A CA 1
ATOM 2522 C C . CYS A 1 363 ? -8.979 63.429 16.153 1.00 33.49 520 CYS A C 1
ATOM 2523 O O . CYS A 1 363 ? -9.224 62.296 16.496 1.00 33.72 520 CYS A O 1
ATOM 2526 N N . PRO A 1 364 ? -9.534 63.985 15.061 1.00 33.42 521 PRO A N 1
ATOM 2527 C CA . PRO A 1 364 ? -9.217 65.365 14.670 1.00 34.84 521 PRO A CA 1
ATOM 2528 C C . PRO A 1 364 ? -9.914 66.444 15.527 1.00 35.48 521 PRO A C 1
ATOM 2529 O O . PRO A 1 364 ? -10.705 66.133 16.395 1.00 35.78 521 PRO A O 1
ATOM 2533 N N . HIS A 1 365 ? -9.620 67.697 15.205 1.00 37.21 522 HIS A N 1
ATOM 2534 C CA . HIS A 1 365 ? -9.939 68.893 15.999 1.00 38.54 522 HIS A CA 1
ATOM 2535 C C . HIS A 1 365 ? -10.012 70.046 14.987 1.00 38.59 522 HIS A C 1
ATOM 2536 O O . HIS A 1 365 ? -9.414 69.946 13.920 1.00 38.37 522 HIS A O 1
ATOM 2543 N N . PRO A 1 366 ? -10.736 71.154 15.294 1.00 39.21 523 PRO A N 1
ATOM 2544 C CA . PRO A 1 366 ? -10.767 72.240 14.314 1.00 39.61 523 PRO A CA 1
ATOM 2545 C C . PRO A 1 366 ? -9.383 72.635 13.741 1.00 39.96 523 PRO A C 1
ATOM 2546 O O . PRO A 1 366 ? -9.287 72.996 12.554 1.00 39.91 523 PRO A O 1
ATOM 2550 N N . HIS A 1 367 ? -8.327 72.523 14.542 1.00 39.70 524 HIS A N 1
ATOM 2551 C CA . HIS A 1 367 ? -6.965 72.816 14.036 1.00 41.37 524 HIS A CA 1
ATOM 2552 C C . HIS A 1 367 ? -6.057 71.624 13.642 1.00 39.97 524 HIS A C 1
ATOM 2553 O O . HIS A 1 367 ? -4.897 71.859 13.276 1.00 38.27 524 HIS A O 1
ATOM 2560 N N . ILE A 1 368 ? -6.558 70.373 13.735 1.00 38.14 525 ILE A N 1
ATOM 2561 C CA . ILE A 1 368 ? -5.747 69.181 13.413 1.00 36.37 525 ILE A CA 1
ATOM 2562 C C . ILE A 1 368 ? -6.702 68.257 12.642 1.00 35.75 525 ILE A C 1
ATOM 2563 O O . ILE A 1 368 ? -7.679 67.756 13.219 1.00 35.76 525 ILE A O 1
ATOM 2568 N N . PRO A 1 369 ? -6.465 68.107 11.336 1.00 33.09 526 PRO A N 1
ATOM 2569 C CA . PRO A 1 369 ? -7.456 67.619 10.372 1.00 32.98 526 PRO A CA 1
ATOM 2570 C C . PRO A 1 369 ? -7.482 66.101 10.187 1.00 33.27 526 PRO A C 1
ATOM 2571 O O . PRO A 1 369 ? -8.269 65.587 9.370 1.00 33.53 526 PRO A O 1
ATOM 2575 N N . SER A 1 370 ? -6.620 65.415 10.922 1.00 32.58 527 SER A N 1
ATOM 2576 C CA . SER A 1 370 ? -6.585 63.945 10.888 1.00 32.20 527 SER A CA 1
ATOM 2577 C C . SER A 1 370 ? -6.337 63.448 12.272 1.00 32.22 527 SER A C 1
ATOM 2578 O O . SER A 1 370 ? -5.752 64.144 13.084 1.00 32.29 527 SER A O 1
ATOM 2581 N N . ASP A 1 371 ? -6.793 62.226 12.566 1.00 31.93 528 ASP A N 1
ATOM 2582 C CA . ASP A 1 371 ? -6.434 61.585 13.810 1.00 30.47 528 ASP A CA 1
ATOM 2583 C C . ASP A 1 371 ? -5.040 60.978 13.840 1.00 29.87 528 ASP A C 1
ATOM 2584 O O . ASP A 1 371 ? -4.612 60.395 14.859 1.00 31.40 528 ASP A O 1
ATOM 2589 N N . HIS A 1 372 ? -4.350 61.047 12.720 1.00 29.27 529 HIS A N 1
ATOM 2590 C CA . HIS A 1 372 ? -2.950 60.694 12.729 1.00 30.56 529 HIS A CA 1
ATOM 2591 C C . HIS A 1 372 ? -2.097 61.971 12.452 1.00 30.17 529 HIS A C 1
ATOM 2592 O O . HIS A 1 372 ? -2.486 62.802 11.661 1.00 29.44 529 HIS A O 1
ATOM 2599 N N . PHE A 1 373 ? -0.940 62.014 13.105 1.00 31.90 530 PHE A N 1
ATOM 2600 C CA . PHE A 1 373 ? 0.124 62.956 12.793 1.00 33.63 530 PHE A CA 1
ATOM 2601 C C . PHE A 1 373 ? 1.007 62.400 11.693 1.00 33.90 530 PHE A C 1
ATOM 2602 O O . PHE A 1 373 ? 1.270 61.177 11.625 1.00 34.05 530 PHE A O 1
ATOM 2610 N N . SER A 1 374 ? 1.429 63.293 10.814 1.00 34.56 531 SER A N 1
ATOM 2611 C CA . SER A 1 374 ? 2.390 62.999 9.753 1.00 33.96 531 SER A CA 1
ATOM 2612 C C . SER A 1 374 ? 3.748 62.586 10.335 1.00 34.22 531 SER A C 1
ATOM 2613 O O . SER A 1 374 ? 4.064 62.942 11.489 1.00 34.09 531 SER A O 1
ATOM 2616 N N . LEU A 1 375 ? 4.514 61.785 9.565 1.00 32.24 532 LEU A N 1
ATOM 2617 C CA . LEU A 1 375 ? 5.874 61.380 9.888 1.00 31.65 532 LEU A CA 1
ATOM 2618 C C . LEU A 1 375 ? 6.677 62.017 8.790 1.00 32.25 532 LEU A C 1
ATOM 2619 O O . LEU A 1 375 ? 6.231 61.978 7.666 1.00 30.71 532 LEU A O 1
ATOM 2624 N N . LEU A 1 376 ? 7.856 62.605 9.080 1.00 32.61 533 LEU A N 1
ATOM 2625 C CA . LEU A 1 376 ? 8.652 63.281 8.005 1.00 33.56 533 LEU A CA 1
ATOM 2626 C C . LEU A 1 376 ? 10.102 63.037 8.381 1.00 34.11 533 LEU A C 1
ATOM 2627 O O . LEU A 1 376 ? 10.499 63.272 9.528 1.00 34.06 533 LEU A O 1
ATOM 2632 N N . THR A 1 377 ? 10.846 62.444 7.456 1.00 35.98 534 THR A N 1
ATOM 2633 C CA . THR A 1 377 ? 12.240 62.058 7.725 1.00 35.96 534 THR A CA 1
ATOM 2634 C C . THR A 1 377 ? 13.162 62.502 6.586 1.00 37.06 534 THR A C 1
ATOM 2635 O O . THR A 1 377 ? 12.766 62.608 5.413 1.00 37.21 534 THR A O 1
ATOM 2639 N N . GLN A 1 378 ? 14.377 62.886 6.948 1.00 38.78 535 GLN A N 1
ATOM 2640 C CA . GLN A 1 378 ? 15.339 63.162 5.892 1.00 40.30 535 GLN A CA 1
ATOM 2641 C C . GLN A 1 378 ? 16.330 62.012 5.883 1.00 40.20 535 GLN A C 1
ATOM 2642 O O . GLN A 1 378 ? 16.929 61.693 6.909 1.00 40.50 535 GLN A O 1
ATOM 2648 N N . LEU A 1 379 ? 16.493 61.390 4.735 1.00 41.98 536 LEU A N 1
ATOM 2649 C CA . LEU A 1 379 ? 17.347 60.204 4.651 1.00 43.96 536 LEU A CA 1
ATOM 2650 C C . LEU A 1 379 ? 18.514 60.484 3.725 1.00 45.58 536 LEU A C 1
ATOM 2651 O O . LEU A 1 379 ? 18.379 61.243 2.756 1.00 45.65 536 LEU A O 1
ATOM 2656 N N . GLU A 1 380 ? 19.632 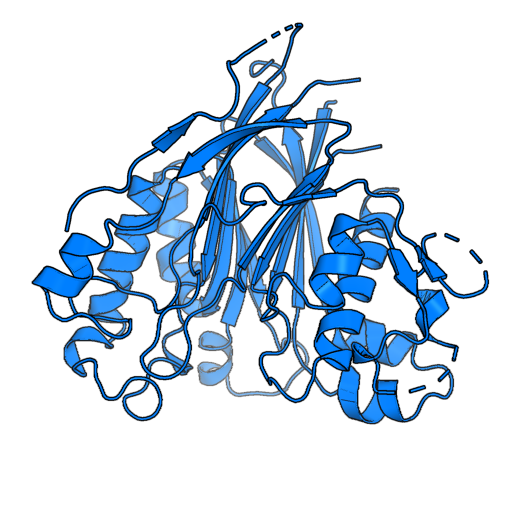59.813 4.014 1.00 48.17 537 GLU A N 1
ATOM 2657 C CA . GLU A 1 380 ? 20.862 59.939 3.230 1.00 49.91 537 GLU A CA 1
ATOM 2658 C C . GLU A 1 380 ? 21.240 58.628 2.544 1.00 50.19 537 GLU A C 1
ATOM 2659 O O . GLU A 1 380 ? 21.639 57.696 3.205 1.00 50.45 537 GLU A O 1
ATOM 2665 N N . LEU A 1 381 ? 21.144 58.581 1.227 1.00 51.65 538 LEU A N 1
ATOM 2666 C CA . LEU A 1 381 ? 21.416 57.363 0.469 1.00 53.67 538 LEU A CA 1
ATOM 2667 C C . LEU A 1 381 ? 22.826 57.338 -0.142 1.00 55.79 538 LEU A C 1
ATOM 2668 O O . LEU A 1 381 ? 23.202 58.240 -0.884 1.00 55.14 538 LEU A O 1
ATOM 2673 N N . HIS A 1 382 ? 23.563 56.271 0.139 1.00 59.05 539 HIS A N 1
ATOM 2674 C CA . HIS A 1 382 ? 24.854 56.016 -0.506 1.00 62.10 539 HIS A CA 1
ATOM 2675 C C . HIS A 1 382 ? 24.773 54.916 -1.576 1.00 63.45 539 HIS A C 1
ATOM 2676 O O . HIS A 1 382 ? 24.429 53.777 -1.238 1.00 63.48 539 HIS A O 1
ATOM 2683 N N . PRO A 1 383 ? 25.135 55.239 -2.851 1.00 65.05 540 PRO A N 1
ATOM 2684 C CA . PRO A 1 383 ? 25.162 54.283 -4.002 1.00 66.40 540 PRO A CA 1
ATOM 2685 C C . PRO A 1 383 ? 26.132 53.113 -3.744 1.00 67.47 540 PRO A C 1
ATOM 2686 O O . PRO A 1 383 ? 26.860 53.157 -2.756 1.00 67.95 540 PRO A O 1
ATOM 2690 N N . PRO A 1 384 ? 26.156 52.064 -4.606 1.00 68.52 541 PRO A N 1
ATOM 2691 C CA . PRO A 1 384 ? 27.088 50.955 -4.263 1.00 68.84 541 PRO A CA 1
ATOM 2692 C C . PRO A 1 384 ? 28.462 51.014 -4.957 1.00 69.01 541 PRO A C 1
ATOM 2693 O O . PRO A 1 384 ? 28.993 52.105 -5.221 1.00 69.49 541 PRO A O 1
#

InterPro domains:
  IPR001611 Leucine-rich repeat [PF13855] (57-114)
  IPR001611 Leucine-rich repeat [PS51450] (80-101)
  IPR003591 Leucine-rich repeat, typical subtype [SM00369] (55-77)
  IPR003591 Leucine-rich repeat, typical subtype [SM00369] (78-100)
  IPR003591 Leucine-rich repeat, typical subtype [SM00369] (101-124)
  IPR005135 Endonuclease/exonuclease/phosphatase [PF03372] (193-529)
  IPR032675 Leucine-rich repeat domain superfamily [G3DSA:3.80.10.10] (20-159)
  IPR034967 CCR4-NOT transcription complex subunit 6-like [cd10312] (191-538)
  IPR036691 Endonuclease/exonuclease/phosphatase superfamily [G3DSA:3.60.10.10] (160-555)
  IPR036691 Endonuclease/exonuclease/phosphatase superfamily [SSF56219] (185-540)
  IPR050410 CCR4/nocturin mRNA turnover and transcription [PTHR12121] (45-538)

Solvent-accessible surface area: 14963 Å² total; per-residue (Å²): 106,45,130,39,71,103,58,84,84,87,131,108,108,164,90,3,0,24,2,30,0,0,1,6,1,0,5,0,57,88,99,13,50,115,178,111,19,40,81,0,43,68,147,0,8,74,21,105,82,1,48,143,21,0,22,106,49,1,56,110,16,61,0,9,0,0,0,0,0,20,0,8,21,63,28,7,119,90,32,0,25,57,36,1,108,155,92,32,7,54,17,29,18,12,32,34,12,136,72,115,168,39,58,155,119,101,75,90,60,9,4,2,1,0,0,0,8,31,65,142,63,1,61,52,71,52,114,56,54,8,18,0,33,84,19,0,95,81,31,11,92,94,28,143,54,4,76,96,68,2,50,80,36,40,15,2,0,0,0,0,6,0,63,2,38,123,158,32,55,200,18,52,0,1,0,0,0,0,26,2,17,170,25,109,128,48,28,7,0,14,0,12,0,1,0,0,2,4,9,54,3,52,80,16,26,107,193,126,32,1,3,0,5,0,1,1,1,26,6,72,66,132,19,0,2,13,60,0,0,46,95,18,0,0,36,57,124,27,170,18,28,158,128,11,20,69,67,4,34,52,191,34,104,0,58,12,55,20,94,4,68,13,2,17,78,125,131,38,6,81,32,1,14,15,18,127,136,77,87,7,22,6,4,9,0,1,3,6,101,98,38,5,46,19,7,0,0,21,0,32,13,56,78,119,41,6,106,127,68,130,7,71,4,0,1,37,31,113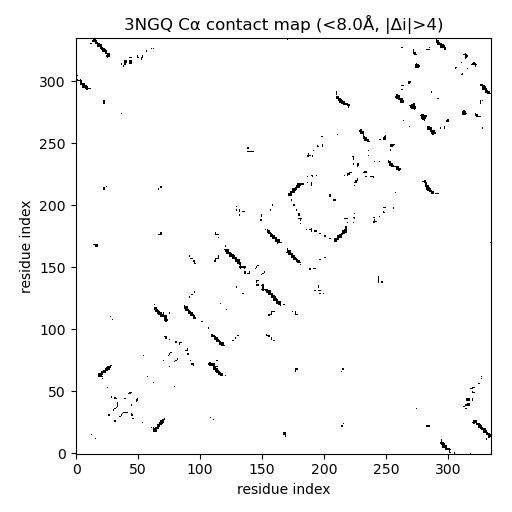,10,21,1,9,12,21,1,3,14,0,51,0,0,1,47,51,172

Nearest PDB structures (foldseek):
  3ngq-assembly1_A  TM=1.003E+00  e=1.111E-81  Homo sapiens
  5dv4-assembly1_A  TM=9.971E-01  e=1.326E-74  Homo sapiens
  3ngo-assembly1_A  TM=9.890E-01  e=6.341E-73  Homo sapiens
  3ngn-assembly1_A  TM=9.939E-01  e=3.669E-71  Homo sapiens
  7ax1-assembly1_A  TM=9.560E-01  e=8.284E-61  Homo sapiens

CATH classification: 3.60.10.10

Secondary structure (DSSP, 8-state):
-PPPPEEE-S------EEEEEEEEE---GGG--TTT-TTS-HHHHSHHHHHHHHHHHHHHH--SEEEEEEEEHHHIIIIIHHHHHHTTEEEEEEES-TTS---HHHHHT-EEEEEEEETTTEEEEEEEEEEHHHHHHHT-TT-HHIIIIITT---EEEEEEEEEPGGG---EEEEEEEE----TT-HHHHHHHHHHHHHHHHHHH-----EEEEEE-S--TTSHHHHHHHHTEEETT-GGG--GGGGG----EEE-S--EEETTTTTSSS-SEE-SS-EE--EEEEEETTTEEEEEEE-PPPHHHHHHTT--SS-BTTB-SSB--EEEEEEE---

B-factor: mean 44.64, std 11.62, range [21.09, 98.08]

Organism: Homo sapiens (NCBI:txid9606)

=== Feature glossary ===
Reading guide. The protein is described through the following features:

Foldseek 3Di. A 3Di character summarizes, for each residue, the relative orientation of the Cα frame of its nearest spatial neighbor. Because it encodes fold topology rather than chemistry, 3Di alignments detect remote structural similarity that sequence alignment misses.

Contact-map, Ramachandran, and PAE plots. Plot images: a contact map (which residues are close in 3D, as an N×N binary image), a Ramachandran scatter (backbone torsion angles, revealing secondary-structure composition at a glance), and — for AlphaFold structures — a PAE heatmap (pairwise prediction confidence).

Radius of gyration, Cα contacts, bounding box. Radius of gyration (Rg) is the root-mean-square distance of Cα atoms from their centroid — a single number for overall size and compactness. A globular domain of N residues has Rg ≈ 2.2·N^0.38 Å; an extended or disordered chain has a much larger Rg. The Cα contact count is the number of residue pairs whose Cα atoms are within 8 Å and are more than four positions apart in sequence — a standard proxy for tertiary packing density. The bounding box is the smallest axis-aligned box enclosing all Cα atoms.

Secondary structure (8-state, DSSP). Eight-state secondary structure (DSSP): H is the canonical α-helix, G the tighter 3₁₀-helix, I the wider π-helix; E/B are β-structure, T and S are turns and bends, and '-' is everything else. DSSP derives these from the pattern of main-chain N–H···O=C hydrogen bonds, not from the sequence.

B-factor. B-factor (Debye–Waller factor) reflects atomic displacement in the crystal lattice. It is an experimental observable (units Å²), not a prediction; low values mean the atom is pinned down, high values mean it moves or is heterogeneous across the crystal.

pLDDT. pLDDT is the predicted lDDT-Cα score: AlphaFold's confidence that the local environment of each residue (all inter-atomic distances within 15 Å) is correctly placed. It is a per-residue number between 0 and 100, with higher meaning more reliable.

Nearest PDB structures. Nearest PDB neighbors are the top structural matches found by Foldseek when searching this structure against the entire Protein Data Bank. Each hit reports a TM-score (0 to 1; >0.5 almost always implies the same fold) and an E-value. These are *structural* homologs — they may share no detectable sequence similarity.

Solvent-accessible surface area. Accessible surface area quantifies burial. A residue with SASA near zero is packed into the hydrophobic core; one with SASA >100 Å² sits on the surface. Computed here via the Shrake–Rupley numerical algorithm with a 1.4 Å probe.

Rendered structure images. Structure images are PyMOL renders from six orthogonal camera directions. Cartoon representation draws helices as coils and strands as arrows; sticks shows the backbone as bonds; surface shows the solvent-excluded envelope. Rainbow coloring maps sequence position to hue (blue→red, N→C); chain coloring assigns a distinct color per polypeptide.

Backbone torsions (φ/ψ). φ (phi) and ψ (psi) are the two rotatable backbone dihedrals per residue: φ is the C(i-1)–N–Cα–C torsion, ψ is the N–Cα–C–N(i+1) torsion, both in degrees on (−180°, 180°]. α-helical residues cluster near (−60°, −45°); β-strand residues near (−120°, +130°). A Ramachandran plot is simply a scatter of (φ, ψ) for every residue.

Predicted aligned error. Predicted Aligned Error (PAE) is an AlphaFold confidence matrix: entry (i, j) is the expected error in the position of residue j, in ångströms, when the prediction is superimposed on the true structure at residue i. Low PAE within a block of residues means that block is internally rigid and well-predicted; high PAE between two blocks means their relative placement is uncertain even if each block individually is confident.

mmCIF coordinates. Structure coordinates are given as an mmCIF _atom_site loop: one row per atom with element, residue name, chain id, sequence number, and x/y/z position in Å. Only the four main-chain atoms per residue are included here; side chains are omitted to keep the record compact.

InterPro / GO / CATH / organism. Database cross-references. InterPro integrates a dozen domain/family signature databases into unified entries with residue-range hits. GO terms attach function/process/location labels with evidence codes. CATH codes position the fold in a four-level structural taxonomy. Organism is the NCBI-taxonomy species name.

Secondary structure (3-state, P-SEA). SS3 is a coarse helix/strand/coil call (letters a/b/c) made by the P-SEA algorithm from inter-Cα distances and dihedrals. It is less detailed than DSSP but needs only Cα positions.

Sequence. Sequence gives the chain of amino acids in standard one-letter code (A=alanine, C=cysteine, …, Y=tyrosine), read N→C. It is the only feature that is directly encoded by the gene; all structural features are derived from the folded form of this sequence.